Protein AF-A0A8H7DE14-F1 (afdb_monomer_lite)

Structure (mmCIF, N/CA/C/O backbone):
data_AF-A0A8H7DE14-F1
#
_entry.id   AF-A0A8H7DE14-F1
#
loop_
_atom_site.group_PDB
_atom_site.id
_atom_site.type_symbol
_atom_site.label_atom_id
_atom_site.label_alt_id
_atom_site.label_comp_id
_atom_site.label_asym_id
_atom_site.label_entity_id
_atom_site.label_seq_id
_atom_site.pdbx_PDB_ins_code
_atom_site.Cartn_x
_atom_site.Cartn_y
_atom_site.Cartn_z
_atom_site.occupancy
_atom_site.B_iso_or_equiv
_atom_site.auth_seq_id
_atom_site.auth_comp_id
_atom_site.auth_asym_id
_atom_site.auth_atom_id
_atom_site.pdbx_PDB_model_num
ATOM 1 N N . MET A 1 1 ? 39.888 12.618 -30.425 1.00 43.62 1 MET A N 1
ATOM 2 C CA . MET A 1 1 ? 39.564 13.340 -29.175 1.00 43.62 1 MET A CA 1
ATOM 3 C C . MET A 1 1 ? 38.084 13.713 -29.050 1.00 43.62 1 MET A C 1
ATOM 5 O O . MET A 1 1 ? 37.493 13.317 -28.066 1.00 43.62 1 MET A O 1
ATOM 9 N N . CYS A 1 2 ? 37.437 14.360 -30.033 1.00 46.69 2 CYS A N 1
ATOM 10 C CA . CYS A 1 2 ? 36.009 14.747 -29.937 1.00 46.69 2 CYS A CA 1
ATOM 11 C C . CYS A 1 2 ? 35.008 13.557 -29.870 1.00 46.69 2 CYS A C 1
ATOM 13 O O . CYS A 1 2 ? 33.929 13.672 -29.298 1.00 46.69 2 CYS A O 1
ATOM 15 N N . TRP A 1 3 ? 35.385 12.380 -30.391 1.00 43.88 3 TRP A N 1
ATOM 16 C CA . TRP A 1 3 ? 34.535 11.177 -30.401 1.00 43.88 3 TRP A CA 1
ATOM 17 C C . TRP A 1 3 ? 34.459 10.449 -29.044 1.00 43.88 3 TRP A C 1
ATOM 19 O O . TRP A 1 3 ? 33.409 9.926 -28.676 1.00 43.88 3 TRP A O 1
ATOM 29 N N . GLU A 1 4 ? 35.542 10.454 -28.260 1.00 45.94 4 GLU A N 1
ATOM 30 C CA . GLU A 1 4 ? 35.569 9.836 -26.924 1.00 45.94 4 GLU A CA 1
ATOM 31 C C . GLU A 1 4 ? 34.836 10.689 -25.890 1.00 45.94 4 GLU A C 1
ATOM 33 O O . GLU A 1 4 ? 34.112 10.142 -25.063 1.00 45.94 4 GLU A O 1
ATOM 38 N N . THR A 1 5 ? 34.936 12.021 -25.983 1.00 53.78 5 THR A N 1
ATOM 39 C CA . THR A 1 5 ? 34.197 12.944 -25.108 1.00 53.78 5 THR A CA 1
ATOM 40 C C . THR A 1 5 ? 32.687 12.837 -25.327 1.00 53.78 5 THR A C 1
ATOM 42 O O . THR A 1 5 ? 31.931 12.821 -24.359 1.00 53.78 5 THR A O 1
ATOM 45 N N . GLY A 1 6 ? 32.245 12.681 -26.582 1.00 52.69 6 GLY A N 1
ATOM 46 C CA . GLY A 1 6 ? 30.841 12.420 -26.910 1.00 52.69 6 GLY A CA 1
ATOM 47 C C . GLY A 1 6 ? 30.358 11.075 -26.363 1.00 52.69 6 GLY A C 1
ATOM 48 O O . GLY A 1 6 ? 29.324 11.012 -25.707 1.00 52.69 6 GLY A O 1
ATOM 49 N N . ARG A 1 7 ? 31.130 9.998 -26.548 1.00 54.19 7 ARG A N 1
ATOM 50 C CA . ARG A 1 7 ? 30.779 8.661 -26.036 1.00 54.19 7 ARG A CA 1
ATOM 51 C C . ARG A 1 7 ? 30.711 8.615 -24.500 1.00 54.19 7 ARG A C 1
ATOM 53 O O . ARG A 1 7 ? 29.810 7.982 -23.957 1.00 54.19 7 ARG A O 1
ATOM 60 N N . LEU A 1 8 ? 31.616 9.308 -23.807 1.00 56.41 8 LEU A N 1
ATOM 61 C CA . LEU A 1 8 ? 31.579 9.477 -22.348 1.00 56.41 8 LEU A CA 1
ATOM 62 C C . LEU A 1 8 ? 30.354 10.276 -21.891 1.00 56.41 8 LEU A C 1
ATOM 64 O O . LEU A 1 8 ? 29.709 9.886 -20.922 1.00 56.41 8 LEU A O 1
ATOM 68 N N . PHE A 1 9 ? 29.999 11.346 -22.603 1.00 55.72 9 PHE A N 1
ATOM 69 C CA . PHE A 1 9 ? 28.802 12.136 -22.318 1.00 55.72 9 PHE A CA 1
ATOM 70 C C . PHE A 1 9 ? 27.513 11.313 -22.481 1.00 55.72 9 PHE A C 1
ATOM 72 O O . PHE A 1 9 ? 26.677 11.313 -21.581 1.00 55.72 9 PHE A O 1
ATOM 79 N N . TYR A 1 10 ? 27.386 10.537 -23.563 1.00 57.19 10 TYR A N 1
ATOM 80 C CA . TYR A 1 10 ? 26.241 9.643 -23.784 1.00 57.19 10 TYR A CA 1
ATOM 81 C C . TYR A 1 10 ? 26.144 8.532 -22.728 1.00 57.19 10 TYR A C 1
ATOM 83 O O . TYR A 1 10 ? 25.067 8.300 -22.187 1.00 57.19 10 TYR A O 1
ATOM 91 N N . LEU A 1 11 ? 27.265 7.902 -22.357 1.00 57.22 11 LEU A N 1
ATOM 92 C CA . LEU A 1 11 ? 27.288 6.889 -21.294 1.00 57.22 11 LEU A CA 1
ATOM 93 C C . LEU A 1 11 ? 26.908 7.468 -19.924 1.00 57.22 11 LEU A C 1
ATOM 95 O O . LEU A 1 11 ? 26.191 6.823 -19.162 1.00 57.22 11 LEU A O 1
ATOM 99 N N . LEU A 1 12 ? 27.363 8.683 -19.599 1.00 56.38 12 LEU A N 1
ATOM 100 C CA . LEU A 1 12 ? 26.983 9.374 -18.362 1.00 56.38 12 LEU A CA 1
ATOM 101 C C . LEU A 1 12 ? 25.493 9.740 -18.350 1.00 56.38 12 LEU A C 1
ATOM 103 O O . LEU A 1 12 ? 24.844 9.632 -17.306 1.00 56.38 12 LEU A O 1
ATOM 107 N N . LEU A 1 13 ? 24.945 10.125 -19.503 1.00 59.59 13 LEU A N 1
ATOM 108 C CA . LEU A 1 13 ? 23.531 10.444 -19.674 1.00 59.59 13 LEU A CA 1
ATOM 109 C C . LEU A 1 13 ? 22.648 9.195 -19.493 1.00 59.59 13 LEU A C 1
ATOM 111 O O . LEU A 1 13 ? 21.726 9.218 -18.679 1.00 59.59 13 LEU A O 1
ATOM 115 N N . GLU A 1 14 ? 22.982 8.076 -20.143 1.00 60.22 14 GLU A N 1
ATOM 116 C CA . GLU A 1 14 ? 22.278 6.789 -19.993 1.00 60.22 14 GLU A CA 1
ATOM 117 C C . GLU A 1 14 ? 22.312 6.268 -18.551 1.00 60.22 14 GLU A C 1
ATOM 119 O O . GLU A 1 14 ? 21.293 5.835 -18.002 1.00 60.22 14 GLU A O 1
ATOM 124 N N . LEU A 1 15 ? 23.472 6.370 -17.893 1.00 60.09 15 LEU A N 1
ATOM 125 C CA . LEU A 1 15 ? 23.627 5.961 -16.498 1.00 60.09 15 LEU A CA 1
ATOM 126 C C . LEU A 1 15 ? 22.780 6.828 -15.553 1.00 60.09 15 LEU A C 1
ATOM 128 O O . LEU A 1 15 ? 22.315 6.348 -14.518 1.00 60.09 15 LEU A O 1
ATOM 132 N N . THR A 1 16 ? 22.584 8.101 -15.894 1.00 62.62 16 THR A N 1
ATOM 133 C CA . THR A 1 16 ? 21.771 9.040 -15.113 1.00 62.62 16 THR A CA 1
ATOM 134 C C . THR A 1 16 ? 20.283 8.741 -15.281 1.00 62.62 16 THR A C 1
ATOM 136 O O . THR A 1 16 ? 19.576 8.661 -14.277 1.00 62.62 16 THR A O 1
ATOM 139 N N . ILE A 1 17 ? 19.819 8.458 -16.502 1.00 64.44 17 ILE A N 1
ATOM 140 C CA . ILE A 1 17 ? 18.424 8.072 -16.782 1.00 64.44 17 ILE A CA 1
ATOM 141 C C . ILE A 1 17 ? 18.051 6.790 -16.028 1.00 64.44 17 ILE A C 1
ATOM 143 O O . ILE A 1 17 ? 17.035 6.756 -15.332 1.00 64.44 17 ILE A O 1
ATOM 147 N N . GLY A 1 18 ? 18.901 5.758 -16.087 1.00 65.88 18 GLY A N 1
ATOM 148 C CA . GLY A 1 18 ? 18.659 4.495 -15.382 1.00 65.88 18 GLY A CA 1
ATOM 149 C C . GLY A 1 18 ? 18.582 4.663 -13.859 1.00 65.88 18 GLY A C 1
ATOM 150 O O . GLY A 1 18 ? 17.668 4.140 -13.220 1.00 65.88 18 GLY A O 1
ATOM 151 N N . LYS A 1 19 ? 19.494 5.448 -13.267 1.00 69.44 19 LYS A N 1
ATOM 152 C CA . LYS A 1 19 ? 19.479 5.757 -11.823 1.00 69.44 19 LYS A CA 1
ATOM 153 C C . LYS A 1 19 ? 18.220 6.509 -11.411 1.00 69.44 19 LYS A C 1
ATOM 155 O O . LYS A 1 19 ? 17.612 6.180 -10.394 1.00 69.44 19 LYS A O 1
ATOM 160 N N . CYS A 1 20 ? 17.823 7.499 -12.197 1.00 69.44 20 CYS A N 1
ATOM 161 C CA . CYS A 1 20 ? 16.669 8.315 -11.874 1.00 69.44 20 CYS A CA 1
ATOM 162 C C . CYS A 1 20 ? 15.347 7.550 -12.078 1.00 69.44 20 CYS A C 1
ATOM 164 O O . CYS A 1 20 ? 14.442 7.679 -11.258 1.00 69.44 20 CYS A O 1
ATOM 166 N N . GLY A 1 21 ? 15.259 6.663 -13.078 1.00 71.75 21 GLY A N 1
ATOM 167 C CA . GLY A 1 21 ? 14.129 5.741 -13.243 1.00 71.75 21 GLY A CA 1
ATOM 168 C C . GLY A 1 21 ? 13.992 4.743 -12.085 1.00 71.75 21 GLY A C 1
ATOM 169 O O . GLY A 1 21 ? 12.884 4.504 -11.596 1.00 71.75 21 GLY A O 1
ATOM 170 N N . LEU A 1 22 ? 15.110 4.207 -11.579 1.00 76.56 22 LEU A N 1
ATOM 171 C CA . LEU A 1 22 ? 15.120 3.363 -10.376 1.00 76.56 22 LEU A CA 1
ATOM 172 C C . LEU A 1 22 ? 14.693 4.144 -9.126 1.00 76.56 22 LEU A C 1
ATOM 174 O O . LEU A 1 22 ? 13.905 3.633 -8.331 1.00 76.56 22 LEU A O 1
ATOM 178 N N . LEU A 1 23 ? 15.160 5.386 -8.970 1.00 78.56 23 LEU A N 1
ATOM 179 C CA . LEU A 1 23 ? 14.777 6.253 -7.854 1.00 78.56 23 LEU A CA 1
ATOM 180 C C . LEU A 1 23 ? 13.283 6.599 -7.892 1.00 78.56 23 LEU A C 1
ATOM 182 O O . LEU A 1 23 ? 12.592 6.436 -6.887 1.00 78.56 23 LEU A O 1
ATOM 186 N N . ALA A 1 24 ? 12.760 7.001 -9.051 1.00 75.62 24 ALA A N 1
ATOM 187 C CA . ALA A 1 24 ? 11.336 7.267 -9.239 1.00 75.62 24 ALA A CA 1
ATOM 188 C C . ALA A 1 24 ? 10.488 6.018 -8.943 1.00 75.62 24 ALA A C 1
ATOM 190 O O . ALA A 1 24 ? 9.475 6.098 -8.247 1.00 75.62 24 ALA A O 1
ATOM 191 N N . THR A 1 25 ? 10.944 4.842 -9.389 1.00 78.81 25 THR A N 1
ATOM 192 C CA . THR A 1 25 ? 10.298 3.553 -9.093 1.00 78.81 25 THR A CA 1
ATOM 193 C C . THR A 1 25 ? 10.291 3.251 -7.597 1.00 78.81 25 THR A C 1
ATOM 195 O O . THR A 1 25 ? 9.274 2.794 -7.072 1.00 78.81 25 THR A O 1
ATOM 198 N N . ALA A 1 26 ? 11.395 3.522 -6.898 1.00 81.88 26 ALA A N 1
ATOM 199 C CA . ALA A 1 26 ? 11.484 3.332 -5.457 1.00 81.88 26 ALA A CA 1
ATOM 200 C C . ALA A 1 26 ? 10.525 4.271 -4.711 1.00 81.88 26 ALA A C 1
ATOM 202 O O . ALA A 1 26 ? 9.754 3.824 -3.865 1.00 81.88 26 ALA A O 1
ATOM 203 N N . ILE A 1 27 ? 10.498 5.557 -5.060 1.00 80.19 27 ILE A N 1
ATOM 204 C CA . ILE A 1 27 ? 9.616 6.532 -4.404 1.00 80.19 27 ILE A CA 1
ATOM 205 C C . ILE A 1 27 ? 8.139 6.209 -4.671 1.00 80.19 27 ILE A C 1
ATOM 207 O O . ILE A 1 27 ? 7.314 6.234 -3.752 1.00 80.19 27 ILE A O 1
ATOM 211 N N . HIS A 1 28 ? 7.803 5.817 -5.901 1.00 80.75 28 HIS A N 1
ATOM 212 C CA . HIS A 1 28 ? 6.470 5.322 -6.232 1.00 80.75 28 HIS A CA 1
ATOM 213 C C . HIS A 1 28 ? 6.121 4.055 -5.437 1.00 80.75 28 HIS A C 1
ATOM 215 O O . HIS A 1 28 ? 5.019 3.944 -4.906 1.00 80.75 28 HIS A O 1
ATOM 221 N N . GLY A 1 29 ? 7.045 3.099 -5.311 1.00 82.12 29 GLY A N 1
ATOM 222 C CA . GLY A 1 29 ? 6.848 1.881 -4.521 1.00 82.12 29 GLY A CA 1
ATOM 223 C C . GLY A 1 29 ? 6.579 2.172 -3.043 1.00 82.12 29 GLY A C 1
ATOM 224 O O . GLY A 1 29 ? 5.625 1.630 -2.487 1.00 82.12 29 GLY A O 1
ATOM 225 N N . ILE A 1 30 ? 7.362 3.074 -2.442 1.00 86.56 30 ILE A N 1
ATOM 226 C CA . ILE A 1 30 ? 7.227 3.490 -1.036 1.00 86.56 30 ILE A CA 1
ATOM 227 C C . ILE A 1 30 ? 5.862 4.128 -0.762 1.00 86.56 30 ILE A C 1
ATOM 229 O O . ILE A 1 30 ? 5.314 3.926 0.313 1.00 86.56 30 ILE A O 1
ATOM 233 N N . THR A 1 31 ? 5.304 4.881 -1.711 1.00 81.56 31 THR A N 1
ATOM 234 C CA . THR A 1 31 ? 4.072 5.666 -1.505 1.00 81.56 31 THR A CA 1
ATOM 235 C C . THR A 1 31 ? 2.798 4.943 -1.950 1.00 81.56 31 THR A C 1
ATOM 237 O O . THR A 1 31 ? 1.748 5.064 -1.312 1.00 81.56 31 THR A O 1
ATOM 240 N N . SER A 1 32 ? 2.866 4.153 -3.022 1.00 82.06 32 SER A N 1
ATOM 241 C CA . SER A 1 32 ? 1.696 3.488 -3.612 1.00 82.06 32 SER A CA 1
ATOM 242 C C . SER A 1 32 ? 1.180 2.321 -2.772 1.00 82.06 32 SER A C 1
ATOM 244 O O . SER A 1 32 ? -0.023 2.239 -2.516 1.00 82.06 32 SER A O 1
ATOM 246 N N . ILE A 1 33 ? 2.061 1.421 -2.314 1.00 87.38 33 ILE A N 1
ATOM 247 C CA . ILE A 1 33 ? 1.612 0.209 -1.621 1.00 87.38 33 ILE A CA 1
ATOM 248 C C . ILE A 1 33 ? 0.988 0.498 -0.249 1.00 87.38 33 ILE A C 1
ATOM 250 O O . ILE A 1 33 ? -0.056 -0.097 0.034 1.00 87.38 33 ILE A O 1
ATOM 254 N N . PRO A 1 34 ? 1.497 1.442 0.577 1.00 84.25 34 PRO A N 1
ATOM 255 C CA . PRO A 1 34 ? 0.831 1.774 1.829 1.00 84.25 34 PRO A CA 1
ATOM 256 C C . PRO A 1 34 ? -0.530 2.407 1.574 1.00 84.25 34 PRO A C 1
ATOM 258 O O . PRO A 1 34 ? -1.462 2.173 2.332 1.00 84.25 34 PRO A O 1
ATOM 261 N N . THR A 1 35 ? -0.683 3.139 0.470 1.00 78.25 35 THR A N 1
ATOM 262 C CA . THR A 1 35 ? -1.972 3.729 0.117 1.00 78.25 35 THR A CA 1
ATOM 263 C C . THR A 1 35 ? -3.042 2.678 -0.127 1.00 78.25 35 THR A C 1
ATOM 265 O O . THR A 1 35 ? -4.137 2.776 0.419 1.00 78.25 35 THR A O 1
ATOM 268 N N . ILE A 1 36 ? -2.716 1.624 -0.869 1.00 82.62 36 ILE A N 1
ATOM 269 C CA . ILE A 1 36 ? -3.651 0.520 -1.121 1.00 82.62 36 ILE A CA 1
ATOM 270 C C . ILE A 1 36 ? -3.932 -0.255 0.177 1.00 82.62 36 ILE A C 1
ATOM 272 O O . ILE A 1 36 ? -5.081 -0.576 0.497 1.00 82.62 36 ILE A O 1
ATOM 276 N N . TYR A 1 37 ? -2.878 -0.536 0.944 1.00 86.44 37 TYR A N 1
ATOM 277 C CA . TYR A 1 37 ? -2.958 -1.356 2.147 1.00 86.44 37 TYR A CA 1
ATOM 278 C C . TYR A 1 37 ? -3.716 -0.658 3.291 1.00 86.44 37 TYR A C 1
ATOM 280 O O . TYR A 1 37 ? -4.707 -1.188 3.797 1.00 86.44 37 TYR A O 1
ATOM 288 N N . TYR A 1 38 ? -3.312 0.556 3.678 1.00 85.69 38 TYR A N 1
ATOM 289 C CA . TYR A 1 38 ? -3.890 1.269 4.823 1.00 85.69 38 TYR A CA 1
ATOM 290 C C . TYR A 1 38 ? -5.256 1.892 4.533 1.00 85.69 38 TYR A C 1
ATOM 292 O O . TYR A 1 38 ? -6.019 2.118 5.472 1.00 85.69 38 TYR A O 1
ATOM 300 N N . LEU A 1 39 ? -5.623 2.096 3.264 1.00 84.56 39 LEU A N 1
ATOM 301 C CA . LEU A 1 39 ? -7.004 2.430 2.904 1.00 84.56 39 LEU A CA 1
ATOM 302 C C . LEU A 1 39 ? -7.959 1.274 3.233 1.00 84.56 39 LEU A C 1
ATOM 304 O O . LEU A 1 39 ? -9.030 1.497 3.797 1.00 84.56 39 LEU A O 1
ATOM 308 N N . SER A 1 40 ? -7.547 0.035 2.959 1.00 84.88 40 SER A N 1
ATOM 309 C CA . SER A 1 40 ? -8.333 -1.153 3.315 1.00 84.88 40 SER A CA 1
ATOM 310 C C . SER A 1 40 ? -8.442 -1.307 4.838 1.00 84.88 40 SER A C 1
ATOM 312 O O . SER A 1 40 ? -9.517 -1.590 5.363 1.00 84.88 40 SER A O 1
ATOM 314 N N . VAL A 1 41 ? -7.351 -1.039 5.568 1.00 85.06 41 VAL A N 1
ATOM 315 C CA . VAL A 1 41 ? -7.344 -1.016 7.044 1.00 85.06 41 VAL A CA 1
ATOM 316 C C . VAL A 1 41 ? -8.291 0.055 7.593 1.00 85.06 41 VAL A C 1
ATOM 318 O O . VAL A 1 41 ? -9.052 -0.213 8.524 1.00 85.06 41 VAL A O 1
ATOM 321 N N . PHE A 1 42 ? -8.289 1.252 7.003 1.00 84.19 42 PHE A N 1
ATOM 322 C CA . PHE A 1 42 ? -9.213 2.325 7.367 1.00 84.19 42 PHE A CA 1
ATOM 323 C C . PHE A 1 42 ? -10.664 1.867 7.217 1.00 84.19 42 PHE A C 1
ATOM 325 O O . PHE A 1 42 ? -11.433 1.927 8.173 1.00 84.19 42 PHE A O 1
ATOM 332 N N . GLN A 1 43 ? -11.026 1.343 6.047 1.00 84.00 43 GLN A N 1
ATOM 333 C CA . GLN A 1 43 ? -12.376 0.850 5.769 1.00 84.00 43 GLN A CA 1
ATOM 334 C C . GLN A 1 43 ? -12.788 -0.277 6.736 1.00 84.00 43 GLN A C 1
ATOM 336 O O . GLN A 1 43 ? -13.927 -0.292 7.214 1.00 84.00 43 GLN A O 1
ATOM 341 N N . ALA A 1 44 ? -11.861 -1.165 7.108 1.00 85.38 44 ALA A N 1
ATOM 342 C CA . ALA A 1 44 ? -12.108 -2.223 8.088 1.00 85.38 44 ALA A CA 1
ATOM 343 C C . ALA A 1 44 ? -12.456 -1.677 9.489 1.00 85.38 44 ALA A C 1
ATOM 345 O O . ALA A 1 44 ? -13.345 -2.216 10.155 1.00 85.38 44 ALA A O 1
ATOM 346 N N . CYS A 1 45 ? -11.856 -0.557 9.916 1.00 83.62 45 CYS A N 1
ATOM 347 C CA . CYS A 1 45 ? -12.185 0.104 11.193 1.00 83.62 45 CYS A CA 1
ATOM 348 C C . CYS A 1 45 ? -13.639 0.619 11.244 1.00 83.62 45 CYS A C 1
ATOM 350 O O . CYS A 1 45 ? -14.244 0.720 12.318 1.00 83.62 45 CYS A O 1
ATOM 352 N N . PHE A 1 46 ? -14.226 0.907 10.079 1.00 84.31 46 PHE A N 1
ATOM 353 C CA . PHE A 1 46 ? -15.637 1.285 9.927 1.00 84.31 46 PHE A CA 1
ATOM 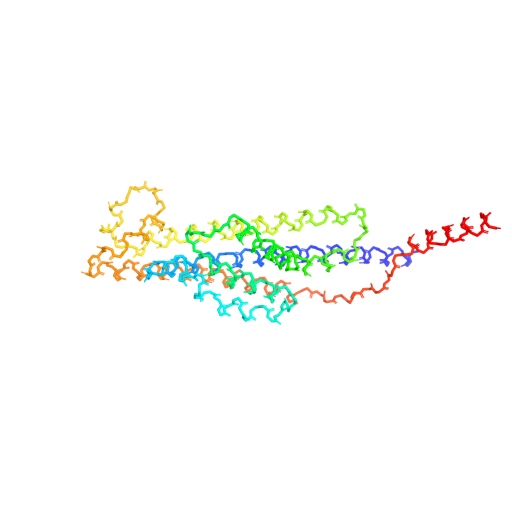354 C C . PHE A 1 46 ? -16.546 0.104 9.582 1.00 84.31 46 PHE A C 1
ATOM 356 O O . PHE A 1 46 ? -17.756 0.275 9.446 1.00 84.31 46 PHE A O 1
ATOM 363 N N . GLY A 1 47 ? -15.988 -1.101 9.502 1.00 82.44 47 GLY A N 1
ATOM 364 C CA . GLY A 1 47 ? -16.741 -2.324 9.286 1.00 82.44 47 GLY A CA 1
ATOM 365 C C . GLY A 1 47 ? -17.007 -2.703 7.849 1.00 82.44 47 GLY A C 1
ATOM 366 O O . GLY A 1 47 ? -17.908 -3.500 7.590 1.00 82.44 47 GLY A O 1
ATOM 367 N N . ALA A 1 48 ? -16.212 -2.192 6.916 1.00 82.81 48 ALA A N 1
ATOM 368 C CA . ALA A 1 48 ? -16.131 -2.823 5.614 1.00 82.81 48 ALA A CA 1
ATOM 369 C C . ALA A 1 48 ? -15.528 -4.230 5.756 1.00 82.81 48 ALA A C 1
ATOM 371 O O . ALA A 1 48 ? -14.493 -4.422 6.395 1.00 82.81 48 ALA A O 1
ATOM 372 N N . SER A 1 49 ? -16.185 -5.220 5.153 1.00 84.56 49 SER A N 1
ATOM 373 C CA . SER A 1 49 ? -15.572 -6.525 4.918 1.00 84.56 49 SER A CA 1
ATOM 374 C C . SER A 1 49 ? -14.472 -6.399 3.854 1.00 84.56 49 SER A C 1
ATOM 376 O O . SER A 1 49 ? -14.508 -5.454 3.062 1.00 84.56 49 SER A O 1
ATOM 378 N N . PRO A 1 50 ? -13.542 -7.367 3.744 1.00 78.12 50 PRO A N 1
ATOM 379 C CA . PRO A 1 50 ? -12.531 -7.358 2.683 1.00 78.12 50 PRO A CA 1
ATOM 380 C C . PRO A 1 50 ? -13.129 -7.232 1.271 1.00 78.12 50 PRO A C 1
ATOM 382 O O . PRO A 1 50 ? -12.588 -6.527 0.423 1.00 78.12 50 PRO A O 1
ATOM 385 N N . ILE A 1 51 ? -14.289 -7.859 1.035 1.00 80.62 51 ILE A N 1
ATOM 386 C CA . ILE A 1 51 ? -15.015 -7.784 -0.242 1.00 80.62 51 ILE A CA 1
ATOM 387 C C . ILE A 1 51 ? -15.545 -6.367 -0.474 1.00 80.62 51 ILE A C 1
ATOM 389 O O . ILE A 1 51 ? -15.376 -5.817 -1.560 1.00 80.62 51 ILE A O 1
ATOM 393 N N . ARG A 1 52 ? -16.151 -5.748 0.546 1.00 73.62 52 ARG A N 1
ATOM 394 C CA . ARG A 1 52 ? -16.660 -4.378 0.440 1.00 73.62 52 ARG A CA 1
ATOM 395 C C . ARG A 1 52 ? -15.529 -3.374 0.223 1.00 73.62 52 ARG A C 1
ATOM 397 O O . ARG A 1 52 ? -15.639 -2.546 -0.668 1.00 73.62 52 ARG A O 1
ATOM 404 N N . SER A 1 53 ? -14.418 -3.513 0.941 1.00 79.81 53 SER A N 1
ATOM 405 C CA . SER A 1 53 ? -13.212 -2.703 0.732 1.00 79.81 53 SER A CA 1
ATOM 406 C C . SER A 1 53 ? -12.660 -2.809 -0.692 1.00 79.81 53 SER A C 1
ATOM 408 O O . SER A 1 53 ? -12.249 -1.809 -1.288 1.00 79.81 53 SER A O 1
ATOM 410 N N . ALA A 1 54 ? -12.689 -4.011 -1.275 1.00 74.06 54 ALA A N 1
ATOM 411 C CA . ALA A 1 54 ? -12.291 -4.214 -2.663 1.00 74.06 54 ALA A CA 1
ATOM 412 C C . ALA A 1 54 ? -13.229 -3.491 -3.646 1.00 74.06 54 ALA A C 1
ATOM 414 O O . ALA A 1 54 ? -12.743 -2.865 -4.590 1.00 74.06 54 ALA A O 1
ATOM 415 N N . VAL A 1 55 ? -14.546 -3.538 -3.407 1.00 75.56 55 VAL A N 1
ATOM 416 C CA . VAL A 1 55 ? -15.558 -2.819 -4.205 1.00 75.56 55 VAL A CA 1
ATOM 417 C C . VAL A 1 55 ? -15.393 -1.304 -4.066 1.00 75.56 55 VAL A C 1
ATOM 419 O O . VAL A 1 55 ? -15.345 -0.601 -5.073 1.00 75.56 55 VAL A O 1
ATOM 422 N N . ASP A 1 56 ? -15.201 -0.804 -2.847 1.00 72.81 56 ASP A N 1
ATOM 423 C CA . ASP A 1 56 ? -15.002 0.622 -2.558 1.00 72.81 56 ASP A CA 1
ATOM 424 C C . ASP A 1 56 ? -13.704 1.170 -3.189 1.00 72.81 56 ASP A C 1
ATOM 426 O O . ASP A 1 56 ? -13.575 2.368 -3.435 1.00 72.81 56 ASP A O 1
ATOM 430 N N . SER A 1 57 ? -12.746 0.292 -3.507 1.00 75.12 57 SER A N 1
ATOM 431 C CA . SER A 1 57 ? -11.491 0.631 -4.196 1.00 75.12 57 SER A CA 1
ATOM 432 C C . SER A 1 57 ? -11.595 0.594 -5.732 1.00 75.12 57 SER A C 1
ATOM 434 O O . SER A 1 57 ? -10.639 0.960 -6.433 1.00 75.12 57 SER A O 1
ATOM 436 N N . LEU A 1 58 ? -12.730 0.150 -6.292 1.00 69.88 58 LEU A N 1
ATOM 437 C CA . LEU A 1 58 ? -12.943 0.084 -7.743 1.00 69.88 58 LEU A CA 1
ATOM 438 C C . LEU A 1 58 ? -12.871 1.449 -8.431 1.00 69.88 58 LEU A C 1
ATOM 440 O O . LEU A 1 58 ? -12.188 1.513 -9.450 1.00 69.88 58 LEU A O 1
ATOM 444 N N . PRO A 1 59 ? -13.469 2.542 -7.917 1.00 70.19 59 PRO A N 1
ATOM 445 C CA . PRO A 1 59 ? -13.401 3.843 -8.581 1.00 70.19 59 PRO A CA 1
ATOM 446 C C . PRO A 1 59 ? -11.959 4.311 -8.811 1.00 70.19 59 PRO A C 1
ATOM 448 O O . PRO A 1 59 ? -11.613 4.735 -9.909 1.00 70.19 59 PRO A O 1
ATOM 451 N N . GLY A 1 60 ? -11.078 4.138 -7.818 1.00 63.53 60 GLY A N 1
ATOM 452 C CA . GLY A 1 60 ? -9.656 4.468 -7.959 1.00 63.53 60 GLY A CA 1
ATOM 453 C C . GLY A 1 60 ? -8.946 3.606 -9.008 1.00 63.53 60 GLY A C 1
ATOM 454 O O . GLY A 1 60 ? -8.147 4.114 -9.796 1.00 63.53 60 GLY A O 1
ATOM 455 N N . SER A 1 61 ? -9.287 2.313 -9.075 1.00 67.81 61 SER A N 1
ATOM 456 C CA . SER A 1 61 ? -8.774 1.403 -10.112 1.00 67.81 61 SER A CA 1
ATOM 457 C C . SER A 1 61 ? -9.282 1.784 -11.508 1.00 67.81 61 SER A C 1
ATOM 459 O O . SER A 1 61 ? -8.523 1.746 -12.473 1.00 67.81 61 SER A O 1
ATOM 461 N N . LEU A 1 62 ? -10.555 2.166 -11.624 1.00 62.75 62 LEU A N 1
ATOM 462 C CA . LEU A 1 62 ? -11.202 2.551 -12.878 1.00 62.75 62 LEU A CA 1
ATOM 463 C C . LEU A 1 62 ? -10.708 3.899 -13.401 1.00 62.75 62 LEU A C 1
ATOM 465 O O . LEU A 1 62 ? -10.710 4.087 -14.607 1.00 62.75 62 LEU A O 1
ATOM 469 N N . ILE A 1 63 ? -10.265 4.808 -12.528 1.00 65.44 63 ILE A N 1
ATOM 470 C CA . ILE A 1 63 ? -9.658 6.086 -12.929 1.00 65.44 63 ILE A CA 1
ATOM 471 C C . ILE A 1 63 ? -8.201 5.897 -13.352 1.00 65.44 63 ILE A C 1
ATOM 473 O O . ILE A 1 63 ? -7.772 6.528 -14.305 1.00 65.44 63 ILE A O 1
ATOM 477 N N . THR A 1 64 ? -7.438 5.016 -12.700 1.00 59.81 64 THR A N 1
ATOM 478 C CA . THR A 1 64 ? -6.037 4.736 -13.081 1.00 59.81 64 THR A CA 1
ATOM 479 C C . THR A 1 64 ? -5.919 3.871 -14.343 1.00 59.81 64 THR A C 1
ATOM 481 O O . THR A 1 64 ? -5.002 4.056 -15.139 1.00 59.81 64 THR A O 1
ATOM 484 N N . THR A 1 65 ? -6.876 2.970 -14.570 1.00 59.41 65 THR A N 1
ATOM 485 C CA . THR A 1 65 ? -6.977 2.082 -15.745 1.00 59.41 65 THR A CA 1
ATOM 486 C C . THR A 1 65 ? -6.907 2.789 -17.109 1.00 59.41 65 THR A C 1
ATOM 488 O O . THR A 1 65 ? -6.123 2.341 -17.946 1.00 59.41 65 THR A O 1
ATOM 491 N N . PRO A 1 66 ? -7.644 3.883 -17.380 1.00 52.91 66 PRO A N 1
ATOM 492 C CA . PRO A 1 66 ? -7.581 4.597 -18.649 1.00 52.91 66 PRO A CA 1
ATOM 493 C C . PRO A 1 66 ? -6.296 5.405 -18.853 1.00 52.91 66 PRO A C 1
ATOM 495 O O . PRO A 1 66 ? -6.097 5.950 -19.931 1.00 52.91 66 PRO A O 1
ATOM 498 N N . PHE A 1 67 ? -5.399 5.467 -17.868 1.00 58.72 67 PHE A N 1
ATOM 499 C CA . PHE A 1 67 ? -4.032 5.951 -18.084 1.00 58.72 67 PHE A CA 1
ATOM 500 C C . PHE A 1 67 ? -3.070 4.809 -18.459 1.00 58.72 67 PHE A C 1
ATOM 502 O O . PHE A 1 67 ? -1.962 5.070 -18.916 1.00 58.72 67 PHE A O 1
ATOM 509 N N . VAL A 1 68 ? -3.499 3.544 -18.331 1.00 60.16 68 VAL A N 1
ATOM 510 C CA . VAL A 1 68 ? -2.734 2.333 -18.690 1.00 60.16 68 VAL A CA 1
ATOM 511 C C . VAL A 1 68 ? -3.579 1.399 -19.578 1.00 60.16 68 VAL A C 1
ATOM 513 O O . VAL A 1 68 ? -3.760 0.206 -19.311 1.00 60.16 68 VAL A O 1
ATOM 516 N N . LEU A 1 69 ? -4.150 2.000 -20.629 1.00 60.09 69 LEU A N 1
ATOM 517 C CA . LEU A 1 69 ? -5.369 1.585 -21.343 1.00 60.09 69 LEU A CA 1
ATOM 518 C C . LEU A 1 69 ? -5.507 0.095 -21.713 1.00 60.09 69 LEU A C 1
ATOM 520 O O . LEU A 1 69 ? -6.571 -0.458 -21.444 1.00 60.09 69 LEU A O 1
ATOM 524 N N . PRO A 1 70 ? -4.510 -0.614 -22.273 1.00 62.38 70 PRO A N 1
ATOM 525 C CA . PRO A 1 70 ? -4.711 -2.017 -22.660 1.00 62.38 70 PRO A CA 1
ATOM 526 C C . PRO A 1 70 ? -4.734 -2.972 -21.456 1.00 62.38 70 PRO A C 1
ATOM 528 O O . PRO A 1 70 ? -5.498 -3.934 -21.417 1.00 62.38 70 PRO A O 1
ATOM 531 N N . ALA A 1 71 ? -3.908 -2.695 -20.446 1.00 57.72 71 ALA A N 1
ATOM 532 C CA . ALA A 1 71 ? -3.729 -3.550 -19.277 1.00 57.72 71 ALA A CA 1
ATOM 533 C C . ALA A 1 71 ? -4.882 -3.410 -18.276 1.00 57.72 71 ALA A C 1
ATOM 535 O O . ALA A 1 71 ? -5.356 -4.393 -17.700 1.00 57.72 71 ALA A O 1
ATOM 536 N N . GLY A 1 72 ? -5.355 -2.177 -18.080 1.00 57.31 72 GLY A N 1
ATOM 537 C CA . GLY A 1 72 ? -6.408 -1.895 -17.113 1.00 57.31 72 GLY A CA 1
ATOM 538 C C . GLY A 1 72 ? -7.781 -2.444 -17.529 1.00 57.31 72 GLY A C 1
ATOM 539 O O . GLY A 1 72 ? -8.552 -2.855 -16.661 1.00 57.31 72 GLY A O 1
ATOM 540 N N . VAL A 1 73 ? -8.069 -2.556 -18.835 1.00 66.12 73 VAL A N 1
ATOM 541 C CA . VAL A 1 73 ? -9.290 -3.226 -19.333 1.00 66.12 73 VAL A CA 1
ATOM 542 C C . VAL A 1 73 ? -9.289 -4.707 -18.942 1.00 66.12 73 VAL A C 1
ATOM 544 O O . VAL A 1 73 ? -10.276 -5.207 -18.405 1.00 66.12 73 VAL A O 1
ATOM 547 N N . ILE A 1 74 ? -8.157 -5.394 -19.115 1.00 65.12 74 ILE A N 1
ATOM 548 C CA . ILE A 1 74 ? -8.008 -6.820 -18.788 1.00 65.12 74 ILE A CA 1
ATOM 549 C C . ILE A 1 74 ? -8.115 -7.062 -17.273 1.00 65.12 74 ILE A C 1
ATOM 551 O O . ILE A 1 74 ? -8.770 -8.010 -16.838 1.00 65.12 74 ILE A O 1
ATOM 555 N N . ILE A 1 75 ? -7.542 -6.180 -16.447 1.00 63.75 75 ILE A N 1
ATOM 556 C CA . ILE A 1 75 ? -7.628 -6.288 -14.979 1.00 63.75 75 ILE A CA 1
ATOM 557 C C . ILE A 1 75 ? -9.042 -5.994 -14.477 1.00 63.75 75 ILE A C 1
ATOM 559 O O . ILE A 1 75 ? -9.523 -6.680 -13.577 1.00 63.75 75 ILE A O 1
ATOM 563 N N . THR A 1 76 ? -9.723 -5.002 -15.053 1.00 66.19 76 THR A N 1
ATOM 564 C CA . THR A 1 76 ? -11.121 -4.693 -14.717 1.00 66.19 76 THR A CA 1
ATOM 565 C C . THR A 1 76 ? -12.032 -5.878 -15.037 1.00 66.19 76 THR A C 1
ATOM 567 O O . THR A 1 76 ? -12.842 -6.271 -14.195 1.00 66.19 76 THR A O 1
ATOM 570 N N . LEU A 1 77 ? -11.841 -6.507 -16.201 1.00 67.88 77 LEU A N 1
ATOM 571 C CA . LEU A 1 77 ? -12.538 -7.738 -16.574 1.00 67.88 77 LEU A CA 1
ATOM 572 C C . LEU A 1 77 ? -12.234 -8.874 -15.592 1.00 67.88 77 LEU A C 1
ATOM 574 O O . LEU A 1 77 ? -13.161 -9.502 -15.090 1.00 67.88 77 LEU A O 1
ATOM 578 N N . MET A 1 78 ? -10.969 -9.100 -15.232 1.00 71.31 78 MET A N 1
ATOM 579 C CA . MET A 1 78 ? -10.613 -10.123 -14.244 1.00 71.31 78 MET A CA 1
ATOM 580 C C . MET A 1 78 ? -11.254 -9.868 -12.873 1.00 71.31 78 MET A C 1
ATOM 582 O O . MET A 1 78 ? -11.809 -10.795 -12.283 1.00 71.31 78 MET A O 1
ATOM 586 N N . LYS A 1 79 ? -11.223 -8.632 -12.363 1.00 63.56 79 LYS A N 1
ATOM 587 C CA . LYS A 1 79 ? -11.869 -8.279 -11.089 1.00 63.56 79 LYS A CA 1
ATOM 588 C C . LYS A 1 79 ? -13.373 -8.553 -11.130 1.00 63.56 79 LYS A C 1
ATOM 590 O O . LYS A 1 79 ? -13.917 -9.101 -10.172 1.00 63.56 79 LYS A O 1
ATOM 595 N N . HIS A 1 80 ? -14.028 -8.227 -12.244 1.00 71.44 80 HIS A N 1
ATOM 596 C CA . HIS A 1 80 ? -15.439 -8.537 -12.453 1.00 71.44 80 HIS A CA 1
ATOM 597 C C . HIS A 1 80 ? -15.689 -10.051 -12.477 1.00 71.44 80 HIS A C 1
ATOM 599 O O . HIS A 1 80 ? -16.557 -10.540 -11.758 1.00 71.44 80 HIS A O 1
ATOM 605 N N . LEU A 1 81 ? -14.877 -10.813 -13.212 1.00 65.94 81 LEU A N 1
ATOM 606 C CA . LEU A 1 81 ? -14.973 -12.271 -13.258 1.00 65.94 81 LEU A CA 1
ATOM 607 C C . LEU A 1 81 ? -14.788 -12.879 -11.859 1.00 65.94 81 LEU A C 1
ATOM 609 O O . LEU A 1 81 ? -15.637 -13.653 -11.422 1.00 65.94 81 LEU A O 1
ATOM 613 N N . VAL A 1 82 ? -13.770 -12.467 -11.098 1.00 68.81 82 VAL A N 1
ATOM 614 C CA . VAL A 1 82 ? -13.554 -12.956 -9.724 1.00 68.81 82 VAL A CA 1
ATOM 615 C C . VAL A 1 82 ? -14.703 -12.600 -8.783 1.00 68.81 82 VAL A C 1
ATOM 617 O O . VAL A 1 82 ? -15.050 -13.417 -7.936 1.00 68.81 82 VAL A O 1
ATOM 620 N N . SER A 1 83 ? -15.368 -11.457 -8.969 1.00 69.38 83 SER A N 1
ATOM 621 C CA . SER A 1 83 ? -16.556 -11.110 -8.174 1.00 69.38 83 SER A CA 1
ATOM 622 C C . SER A 1 83 ? -17.751 -12.056 -8.380 1.00 69.38 83 SER A C 1
ATOM 624 O O . SER A 1 83 ? -18.651 -12.088 -7.547 1.00 69.38 83 SER A O 1
ATOM 626 N N . THR A 1 84 ? -17.752 -12.859 -9.453 1.00 74.31 84 THR A N 1
ATOM 627 C CA . THR A 1 84 ? -18.789 -13.874 -9.719 1.00 74.31 84 THR A CA 1
ATOM 628 C C . THR A 1 84 ? -18.493 -15.247 -9.105 1.00 74.31 84 THR A C 1
ATOM 630 O O . THR A 1 84 ? -19.292 -16.171 -9.288 1.00 74.31 84 THR A O 1
ATOM 633 N N . LEU A 1 85 ? -17.365 -15.419 -8.399 1.00 63.06 85 LEU A N 1
ATOM 634 C CA . LEU A 1 85 ? -17.081 -16.672 -7.699 1.00 63.06 85 LEU A CA 1
ATOM 635 C C . LEU A 1 85 ? -18.022 -16.879 -6.516 1.00 63.06 85 LEU A C 1
ATOM 637 O O . LEU A 1 85 ? -18.251 -15.986 -5.705 1.00 63.06 85 LEU A O 1
ATOM 641 N N . ARG A 1 86 ? -18.518 -18.108 -6.415 1.00 66.06 86 ARG A N 1
ATOM 642 C CA . ARG A 1 86 ? -19.322 -18.612 -5.302 1.00 66.06 86 ARG A CA 1
ATOM 643 C C . ARG A 1 86 ? -18.666 -19.871 -4.741 1.00 66.06 86 ARG A C 1
ATOM 645 O O . ARG A 1 86 ? -17.751 -20.428 -5.340 1.00 66.06 86 ARG A O 1
ATOM 652 N N . GLU A 1 87 ? -19.138 -20.299 -3.584 1.00 56.47 87 GLU A N 1
ATOM 653 C CA . GLU A 1 87 ? -18.587 -21.389 -2.767 1.00 56.47 87 GLU A CA 1
ATOM 654 C C . GLU A 1 87 ? -18.589 -22.750 -3.496 1.00 56.47 87 GLU A C 1
ATOM 656 O O . GLU A 1 87 ? -17.777 -23.620 -3.202 1.00 56.47 87 GLU A O 1
ATOM 661 N N . ASP A 1 88 ? -19.457 -22.898 -4.502 1.00 68.69 88 ASP A N 1
ATOM 662 C CA . ASP A 1 88 ? -19.619 -24.062 -5.382 1.00 68.69 88 ASP A CA 1
ATOM 663 C C . ASP A 1 88 ? -18.789 -23.987 -6.682 1.00 68.69 88 ASP A C 1
ATOM 665 O O . ASP A 1 88 ? -18.906 -24.842 -7.564 1.00 68.69 88 ASP A O 1
ATOM 669 N N . SER A 1 89 ? -17.970 -22.945 -6.851 1.00 63.16 89 SER A N 1
ATOM 670 C CA . SER A 1 89 ? -17.279 -22.686 -8.114 1.00 63.16 89 SER A CA 1
ATOM 671 C C . SER A 1 89 ? -16.143 -23.678 -8.367 1.00 63.16 89 SER A C 1
ATOM 673 O O . SER A 1 89 ? -15.266 -23.895 -7.535 1.00 63.16 89 SER A O 1
ATOM 675 N N . SER A 1 90 ? -16.136 -24.255 -9.571 1.00 70.38 90 SER A N 1
ATOM 676 C CA . SER A 1 90 ? -15.171 -25.280 -9.968 1.00 70.38 90 SER A CA 1
ATOM 677 C C . SER A 1 90 ? -13.734 -24.754 -10.050 1.00 70.38 90 SER A C 1
ATOM 679 O O . SER A 1 90 ? -13.485 -23.579 -10.340 1.00 70.38 90 SER A O 1
ATOM 681 N N . ILE A 1 91 ? -12.768 -25.661 -9.862 1.00 65.94 91 ILE A N 1
ATOM 682 C CA . ILE A 1 91 ? -11.334 -25.339 -9.885 1.00 65.94 91 ILE A CA 1
ATOM 683 C C . ILE A 1 91 ? -10.917 -24.642 -11.195 1.00 65.94 91 ILE A C 1
ATOM 685 O O . ILE A 1 91 ? -10.164 -23.673 -11.183 1.00 65.94 91 ILE A O 1
ATOM 689 N N . GLY A 1 92 ? -11.474 -25.060 -12.335 1.00 61.09 92 GLY A N 1
ATOM 690 C CA . GLY A 1 92 ? -11.188 -24.428 -13.628 1.00 61.09 92 GLY A CA 1
ATOM 691 C C . GLY A 1 92 ? -11.643 -22.966 -13.723 1.00 61.09 92 GLY A C 1
ATOM 692 O O . GLY A 1 92 ? -11.020 -22.174 -14.429 1.00 61.09 92 GLY A O 1
ATOM 693 N N . LYS A 1 93 ? -12.690 -22.579 -12.983 1.00 64.38 93 LYS A N 1
ATOM 694 C CA . LYS A 1 93 ? -13.271 -21.232 -13.029 1.00 64.38 93 LYS A CA 1
ATOM 695 C C . LYS A 1 93 ? -12.369 -20.206 -12.336 1.00 64.38 93 LYS A C 1
ATOM 697 O O . LYS A 1 93 ? -12.091 -19.159 -12.913 1.00 64.38 93 LYS A O 1
ATOM 702 N N . TRP A 1 94 ? -11.836 -20.519 -11.150 1.00 48.56 94 TRP A N 1
ATOM 703 C CA . TRP A 1 94 ? -10.908 -19.606 -10.465 1.00 48.56 94 TRP A CA 1
ATOM 704 C C . TRP A 1 94 ? -9.539 -19.538 -11.151 1.00 48.56 94 TRP A C 1
ATOM 706 O O . TRP A 1 94 ? -8.988 -18.445 -11.274 1.00 48.56 94 TRP A O 1
ATOM 716 N N . VAL A 1 95 ? -9.023 -20.661 -11.670 1.00 65.44 95 VAL A N 1
ATOM 717 C CA . VAL A 1 95 ? -7.756 -20.685 -12.427 1.00 65.44 95 VAL A CA 1
ATOM 718 C C . VAL A 1 95 ? -7.872 -19.872 -13.720 1.00 65.44 95 VAL A C 1
ATOM 720 O O . VAL A 1 95 ? -7.000 -19.053 -14.006 1.00 65.44 95 VAL A O 1
ATOM 723 N N . GLY A 1 96 ? -8.972 -20.017 -14.468 1.00 66.00 96 GLY A N 1
ATOM 724 C CA . GLY A 1 96 ? -9.222 -19.228 -15.679 1.00 66.00 96 GLY A CA 1
ATOM 725 C C . GLY A 1 96 ? -9.262 -17.722 -15.407 1.00 66.00 96 GLY A C 1
ATOM 726 O O . GLY A 1 96 ? -8.698 -16.935 -16.166 1.00 66.00 96 GLY A O 1
ATOM 727 N N . TYR A 1 97 ? -9.851 -17.306 -14.284 1.00 73.00 97 TYR A N 1
ATOM 728 C CA . TYR A 1 97 ? -9.891 -15.894 -13.904 1.00 73.00 97 TYR A CA 1
ATOM 729 C C . TYR A 1 97 ? -8.516 -15.364 -13.480 1.00 73.00 97 TYR A C 1
ATOM 731 O O . TYR A 1 97 ? -8.176 -14.225 -13.801 1.00 73.00 97 TYR A O 1
ATOM 739 N N . GLN A 1 98 ? -7.700 -16.187 -12.813 1.00 56.03 98 GLN A N 1
ATOM 740 C CA . GLN A 1 98 ? -6.322 -15.824 -12.476 1.00 56.03 98 GLN A CA 1
ATOM 741 C C . GLN A 1 98 ? -5.419 -15.718 -13.707 1.00 56.03 98 GLN A C 1
ATOM 743 O O . GLN A 1 98 ? -4.558 -14.844 -13.728 1.00 56.03 98 GLN A O 1
ATOM 748 N N . LEU A 1 99 ? -5.635 -16.525 -14.751 1.00 60.62 99 LEU A N 1
ATOM 749 C CA . LEU A 1 99 ? -4.898 -16.407 -16.015 1.00 60.62 99 LEU A CA 1
ATOM 750 C C . LEU A 1 99 ? -5.192 -15.078 -16.722 1.00 60.62 99 LEU A C 1
ATOM 752 O O . LEU A 1 99 ? -4.259 -14.368 -17.092 1.00 60.62 99 LEU A O 1
ATOM 756 N N . VAL A 1 100 ? -6.470 -14.695 -16.825 1.00 63.03 100 VAL A N 1
ATOM 757 C CA . VAL A 1 100 ? -6.877 -13.393 -17.392 1.00 63.03 100 VAL A CA 1
ATOM 758 C C . VAL A 1 100 ? -6.290 -12.236 -16.572 1.00 63.03 100 VAL A C 1
ATOM 760 O O . VAL A 1 100 ? -5.755 -11.279 -17.131 1.00 63.03 100 VAL A O 1
ATOM 763 N N . GLY A 1 101 ? -6.313 -12.343 -15.240 1.00 56.22 101 GLY A N 1
ATOM 764 C CA . GLY A 1 101 ? -5.679 -11.365 -14.349 1.00 56.22 101 GLY A CA 1
ATOM 765 C C . GLY A 1 101 ? -4.167 -11.292 -14.512 1.00 56.22 101 GLY A C 1
ATOM 766 O O . GLY A 1 101 ? -3.609 -10.198 -14.569 1.00 56.22 101 GLY A O 1
ATOM 767 N N . GLY A 1 102 ? -3.512 -12.444 -14.641 1.00 47.94 102 GLY A N 1
ATOM 768 C CA . GLY A 1 102 ? -2.073 -12.564 -14.848 1.00 47.94 102 GLY A CA 1
ATOM 769 C C . GLY A 1 102 ? -1.612 -11.865 -16.124 1.00 47.94 102 GLY A C 1
ATOM 770 O O . GLY A 1 102 ? -0.602 -11.165 -16.097 1.00 47.94 102 GLY A O 1
ATOM 771 N N . THR A 1 103 ? -2.382 -11.955 -17.212 1.00 58.62 103 THR A N 1
ATOM 772 C CA . THR A 1 103 ? -2.086 -11.230 -18.458 1.00 58.62 103 THR A CA 1
ATOM 773 C C . THR A 1 103 ? -2.181 -9.715 -18.271 1.00 58.62 103 THR A C 1
ATOM 775 O O . THR A 1 103 ? -1.277 -8.986 -18.676 1.00 58.62 103 THR A O 1
ATOM 778 N N . GLY A 1 104 ? -3.230 -9.226 -17.605 1.00 57.53 104 GLY A N 1
ATOM 779 C CA . GLY A 1 104 ? -3.397 -7.794 -17.340 1.00 57.53 104 GLY A CA 1
ATOM 780 C C . GLY A 1 104 ? -2.312 -7.228 -16.416 1.00 57.53 104 GLY A C 1
ATOM 781 O O . GLY A 1 104 ? -1.745 -6.169 -16.690 1.00 57.53 104 GLY A O 1
ATOM 782 N N . VAL A 1 105 ? -1.964 -7.963 -15.356 1.00 57.00 105 VAL A N 1
ATOM 783 C CA . VAL A 1 105 ? -0.863 -7.612 -14.443 1.00 57.00 105 VAL A CA 1
ATOM 784 C C . VAL A 1 105 ? 0.486 -7.650 -15.165 1.00 57.00 105 VAL A C 1
ATOM 786 O O . VAL A 1 105 ? 1.306 -6.759 -14.951 1.00 57.00 105 VAL A O 1
ATOM 789 N N . GLY A 1 106 ? 0.700 -8.620 -16.059 1.00 51.31 106 GLY A N 1
ATOM 790 C CA . GLY A 1 106 ? 1.897 -8.705 -16.895 1.00 51.31 106 GLY A CA 1
ATOM 791 C C . GLY A 1 106 ? 2.091 -7.458 -17.756 1.00 51.31 106 GLY A C 1
ATOM 792 O O . GLY A 1 106 ? 3.158 -6.852 -17.717 1.00 51.31 106 GLY A O 1
ATOM 793 N N . ILE A 1 107 ? 1.039 -7.003 -18.445 1.00 58.69 107 ILE A N 1
ATOM 794 C CA . ILE A 1 107 ? 1.095 -5.798 -19.291 1.00 58.69 107 ILE A CA 1
ATOM 795 C C . ILE A 1 107 ? 1.334 -4.535 -18.442 1.00 58.69 107 ILE A C 1
ATOM 797 O O . ILE A 1 107 ? 2.141 -3.685 -18.825 1.00 58.69 107 ILE A O 1
ATOM 801 N N . LEU A 1 108 ? 0.701 -4.422 -17.264 1.00 61.22 108 LEU A N 1
ATOM 802 C CA . LEU A 1 108 ? 0.962 -3.320 -16.323 1.00 61.22 108 LEU A CA 1
ATOM 803 C C . LEU A 1 108 ? 2.428 -3.272 -15.876 1.00 61.22 108 LEU A C 1
ATOM 805 O O . LEU A 1 108 ? 3.016 -2.192 -15.801 1.00 61.22 108 LEU A O 1
ATOM 809 N N . PHE A 1 109 ? 3.017 -4.429 -15.569 1.00 57.72 109 PHE A N 1
ATOM 810 C CA . PHE A 1 109 ? 4.414 -4.515 -15.146 1.00 57.72 109 PHE A CA 1
ATOM 811 C C . PHE A 1 109 ? 5.394 -4.216 -16.282 1.00 57.72 109 PHE A C 1
ATOM 813 O O . PHE A 1 109 ? 6.484 -3.722 -16.006 1.00 57.72 109 PHE A O 1
ATOM 820 N N . SER A 1 110 ? 5.021 -4.456 -17.541 1.00 54.59 110 SER A N 1
ATOM 821 C CA . SER A 1 110 ? 5.881 -4.173 -18.695 1.00 54.59 110 SER A CA 1
ATOM 822 C C . SER A 1 110 ? 5.975 -2.682 -19.041 1.00 54.59 110 SER A C 1
ATOM 824 O O . SER A 1 110 ? 7.012 -2.247 -19.533 1.00 54.59 110 SER A O 1
ATOM 826 N N . SER A 1 111 ? 4.947 -1.874 -18.756 1.00 62.53 111 SER A N 1
ATOM 827 C CA . SER A 1 111 ? 4.906 -0.457 -19.164 1.00 62.53 111 SER A CA 1
ATOM 828 C C . SER A 1 111 ? 6.111 0.391 -18.699 1.00 62.53 111 SER A C 1
ATOM 830 O O . SER A 1 111 ? 6.681 1.091 -19.534 1.00 62.53 111 SER A O 1
ATOM 832 N N . PRO A 1 112 ? 6.559 0.341 -17.426 1.00 64.50 112 PRO A N 1
ATOM 833 C CA . PRO A 1 112 ? 7.753 1.075 -16.983 1.00 64.50 112 PRO A CA 1
ATOM 834 C C . PRO A 1 112 ? 9.078 0.398 -17.373 1.00 64.50 112 PRO A C 1
ATOM 836 O O . PRO A 1 112 ? 10.141 1.001 -17.241 1.00 64.50 112 PRO A O 1
ATOM 839 N N . VAL A 1 113 ? 9.036 -0.848 -17.849 1.00 64.19 113 VAL A N 1
ATOM 840 C CA . VAL A 1 113 ? 10.228 -1.633 -18.193 1.00 64.19 113 VAL A CA 1
ATOM 841 C C . VAL A 1 113 ? 10.743 -1.266 -19.586 1.00 64.19 113 VAL A C 1
ATOM 843 O O . VAL A 1 113 ? 11.952 -1.287 -19.802 1.00 64.19 113 VAL A O 1
ATOM 846 N N . PHE A 1 114 ? 9.870 -0.856 -20.514 1.00 63.25 114 PHE A N 1
ATOM 847 C CA . PHE A 1 114 ? 10.289 -0.477 -21.870 1.00 63.25 114 PHE A CA 1
ATOM 848 C C . PHE A 1 114 ? 11.290 0.691 -21.900 1.00 63.25 114 PHE A C 1
ATOM 850 O O . PHE A 1 114 ? 12.335 0.525 -22.527 1.00 63.25 114 PHE A O 1
ATOM 857 N N . PRO A 1 115 ? 11.078 1.823 -21.194 1.00 61.66 115 PRO A N 1
ATOM 858 C CA . PRO A 1 115 ? 12.068 2.903 -21.156 1.00 61.66 115 PRO A CA 1
ATOM 859 C C . PRO A 1 115 ? 13.377 2.505 -20.461 1.00 61.66 115 PRO A C 1
ATOM 861 O O . PRO A 1 115 ? 14.437 2.999 -20.831 1.00 61.66 115 PRO A O 1
ATOM 864 N N . LEU A 1 116 ? 13.320 1.600 -19.473 1.00 65.81 116 LEU A N 1
ATOM 865 C CA . LEU A 1 116 ? 14.506 1.095 -18.774 1.00 65.81 116 LEU A CA 1
ATOM 866 C C . LEU A 1 116 ? 15.360 0.191 -19.673 1.00 65.81 116 LEU A C 1
ATOM 868 O O . LEU A 1 116 ? 16.587 0.238 -19.601 1.00 65.81 116 LEU A O 1
ATOM 872 N N . LEU A 1 117 ? 14.719 -0.654 -20.483 1.00 64.44 117 LEU A N 1
ATOM 873 C CA . LEU A 1 117 ? 15.406 -1.611 -21.349 1.00 64.44 117 LEU A CA 1
ATOM 874 C C . LEU A 1 117 ? 15.804 -1.020 -22.708 1.00 64.44 117 LEU A C 1
ATOM 876 O O . LEU A 1 117 ? 16.749 -1.522 -23.305 1.00 64.44 117 LEU A O 1
ATOM 880 N N . ALA A 1 118 ? 15.135 0.038 -23.180 1.00 63.06 118 ALA A N 1
ATOM 881 C CA . ALA A 1 118 ? 15.389 0.657 -24.485 1.00 63.06 118 ALA A CA 1
ATOM 882 C C . ALA A 1 118 ? 16.859 1.061 -24.750 1.00 63.06 118 ALA A C 1
ATOM 884 O O . ALA A 1 118 ? 17.328 0.807 -25.858 1.00 63.06 118 ALA A O 1
ATOM 885 N N . PRO A 1 119 ? 17.614 1.641 -23.793 1.00 60.88 119 PRO A N 1
ATOM 886 C CA . PRO A 1 119 ? 19.017 2.000 -24.017 1.00 60.88 119 PRO A CA 1
ATOM 887 C C . PRO A 1 119 ? 20.009 0.862 -23.713 1.00 60.88 119 PRO A C 1
ATOM 889 O O . PRO A 1 119 ? 21.214 1.044 -23.868 1.00 60.88 119 PRO A O 1
ATOM 892 N N . LEU A 1 120 ? 19.557 -0.308 -23.237 1.00 64.12 120 LEU A N 1
ATOM 893 C CA . LEU A 1 120 ? 20.455 -1.362 -22.757 1.00 64.12 120 LEU A CA 1
ATOM 894 C C . LEU A 1 120 ? 20.685 -2.465 -23.802 1.00 64.12 120 LEU A C 1
ATOM 896 O O . LEU A 1 120 ? 19.728 -2.987 -24.374 1.00 64.12 120 LEU A O 1
ATOM 900 N N . PRO A 1 121 ? 21.937 -2.930 -23.987 1.00 62.47 121 PRO A N 1
ATOM 901 C CA . PRO A 1 121 ? 22.202 -4.102 -24.811 1.00 62.47 121 PRO A CA 1
ATOM 902 C C . PRO A 1 121 ? 21.526 -5.347 -24.213 1.00 62.47 121 PRO A C 1
ATOM 904 O O . PRO A 1 121 ? 21.498 -5.533 -22.992 1.00 62.47 121 PRO A O 1
ATOM 907 N N . SER A 1 122 ? 21.026 -6.238 -25.075 1.00 58.56 122 SER A N 1
ATOM 908 C CA . SER A 1 122 ? 20.258 -7.438 -24.690 1.00 58.56 122 SER A CA 1
ATOM 909 C C . SER A 1 122 ? 20.993 -8.365 -23.711 1.00 58.56 122 SER A C 1
ATOM 911 O O . SER A 1 122 ? 20.358 -9.053 -22.915 1.00 58.56 122 SER A O 1
ATOM 913 N N . THR A 1 123 ? 22.327 -8.327 -23.690 1.00 68.62 123 THR A N 1
ATOM 914 C CA . THR A 1 123 ? 23.180 -9.052 -22.732 1.00 68.62 123 THR A CA 1
ATOM 915 C C . THR A 1 123 ? 23.078 -8.540 -21.291 1.00 68.62 123 THR A C 1
ATOM 917 O O . THR A 1 123 ? 23.398 -9.281 -20.366 1.00 68.62 123 THR A O 1
ATOM 920 N N . ARG A 1 124 ? 22.632 -7.294 -21.072 1.00 66.50 124 ARG A N 1
ATOM 921 C CA . ARG A 1 124 ? 22.481 -6.661 -19.744 1.00 66.50 124 ARG A CA 1
ATOM 922 C C . ARG A 1 124 ? 21.023 -6.418 -19.342 1.00 66.50 124 ARG A C 1
ATOM 924 O O . ARG A 1 124 ? 20.762 -6.098 -18.182 1.00 66.50 124 ARG A O 1
ATOM 931 N N . ALA A 1 125 ? 20.081 -6.610 -20.267 1.00 66.38 125 ALA A N 1
ATOM 932 C CA . ALA A 1 125 ? 18.651 -6.412 -20.041 1.00 66.38 125 ALA A CA 1
ATOM 933 C C . ALA A 1 125 ? 18.105 -7.266 -18.879 1.00 66.38 125 AL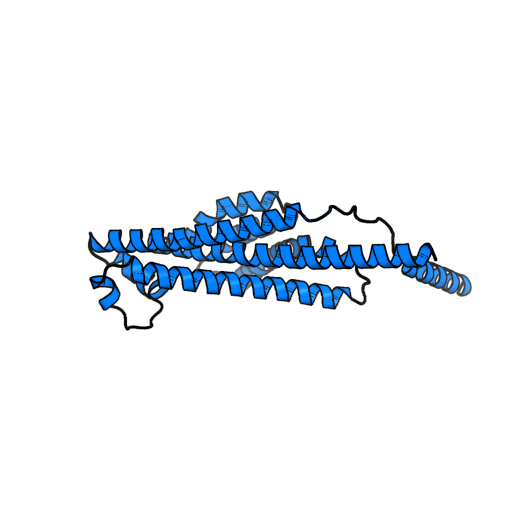A A C 1
ATOM 935 O O . ALA A 1 125 ? 17.359 -6.761 -18.042 1.00 66.38 125 ALA A O 1
ATOM 936 N N . GLY A 1 126 ? 18.536 -8.531 -18.769 1.00 71.62 126 GLY A N 1
ATOM 937 C CA . GLY A 1 126 ? 18.114 -9.427 -17.685 1.00 71.62 126 GLY A CA 1
ATOM 938 C C . GLY A 1 126 ? 18.520 -8.925 -16.294 1.00 71.62 126 GLY A C 1
ATOM 939 O O . GLY A 1 126 ? 17.690 -8.855 -15.388 1.00 71.62 126 GLY A O 1
ATOM 940 N N . SER A 1 127 ? 19.776 -8.502 -16.127 1.00 75.06 127 SER A N 1
ATOM 941 C CA . SER A 1 127 ? 20.271 -7.955 -14.855 1.00 75.06 127 SER A CA 1
ATOM 942 C C . SER A 1 127 ? 19.611 -6.620 -14.498 1.00 75.06 127 SER A C 1
ATOM 944 O O . SER A 1 127 ? 19.291 -6.388 -13.334 1.00 75.06 127 SER A O 1
ATOM 946 N N . ALA A 1 128 ? 19.365 -5.754 -15.486 1.00 70.62 128 ALA A N 1
ATOM 947 C CA . ALA A 1 128 ? 18.676 -4.483 -15.268 1.00 70.62 128 ALA A CA 1
ATOM 948 C C . ALA A 1 128 ? 17.213 -4.676 -14.843 1.00 70.62 128 ALA A C 1
ATOM 950 O O . ALA A 1 128 ? 16.745 -4.010 -13.918 1.00 70.62 128 ALA A O 1
ATOM 951 N N . PHE A 1 129 ? 16.508 -5.631 -15.454 1.00 75.88 129 PHE A N 1
ATOM 952 C CA . PHE A 1 129 ? 15.148 -5.991 -15.060 1.00 75.88 129 PHE A CA 1
ATOM 953 C C . PHE A 1 129 ? 15.081 -6.588 -13.645 1.00 75.88 129 PHE A C 1
ATOM 955 O O . PHE A 1 129 ? 14.182 -6.250 -12.867 1.00 75.88 129 PHE A O 1
ATOM 962 N N . ALA A 1 130 ? 16.046 -7.441 -13.286 1.00 78.62 130 ALA A N 1
ATOM 963 C CA . ALA A 1 130 ? 16.147 -7.999 -11.940 1.00 78.62 130 ALA A CA 1
ATOM 964 C C . ALA A 1 130 ? 16.370 -6.899 -10.891 1.00 78.62 130 ALA A C 1
ATOM 966 O O . ALA A 1 130 ? 15.682 -6.881 -9.869 1.00 78.62 130 ALA A O 1
ATOM 967 N N . LEU A 1 131 ? 17.266 -5.945 -11.168 1.00 82.00 131 LEU A N 1
ATOM 968 C CA . LEU A 1 131 ? 17.510 -4.800 -10.291 1.00 82.00 131 LEU A CA 1
ATOM 969 C C . LEU A 1 131 ? 16.252 -3.939 -10.126 1.00 82.00 131 LEU A C 1
ATOM 971 O O . LEU A 1 131 ? 15.881 -3.617 -9.003 1.00 82.00 131 LEU A O 1
ATOM 975 N N . PHE A 1 132 ? 15.557 -3.627 -11.220 1.00 79.81 132 PHE A N 1
ATOM 976 C CA . PHE A 1 132 ? 14.289 -2.896 -11.180 1.00 79.81 132 PHE A CA 1
ATOM 977 C C . PHE A 1 132 ? 13.233 -3.591 -10.315 1.00 79.81 132 PHE A C 1
ATOM 979 O O . PHE A 1 132 ? 12.640 -2.967 -9.430 1.00 79.81 132 PHE A O 1
ATOM 986 N N . SER A 1 133 ? 13.028 -4.890 -10.535 1.00 80.94 133 SER A N 1
ATOM 987 C CA . SER A 1 133 ? 12.056 -5.684 -9.781 1.00 80.94 133 SER A CA 1
ATOM 988 C C . SER A 1 133 ? 12.412 -5.747 -8.294 1.00 80.94 133 SER A C 1
ATOM 990 O O . SER A 1 133 ? 11.539 -5.553 -7.445 1.00 80.94 133 SER A O 1
ATOM 992 N N . PHE A 1 134 ? 13.696 -5.941 -7.973 1.00 85.88 134 PHE A N 1
ATOM 993 C CA . PHE A 1 134 ? 14.199 -5.910 -6.602 1.00 85.88 134 PHE A CA 1
ATOM 994 C C . PHE A 1 134 ? 13.970 -4.546 -5.946 1.00 85.88 134 PHE A C 1
ATOM 996 O O . PHE A 1 134 ? 13.378 -4.483 -4.870 1.00 85.88 134 PHE A O 1
ATOM 1003 N N . THR A 1 135 ? 14.373 -3.450 -6.598 1.00 85.31 135 THR A N 1
ATOM 1004 C CA . THR A 1 135 ? 14.203 -2.087 -6.076 1.00 85.31 135 THR A CA 1
ATOM 1005 C C . THR A 1 135 ? 12.737 -1.783 -5.796 1.00 85.31 135 THR A C 1
ATOM 1007 O O . THR A 1 135 ? 12.421 -1.237 -4.740 1.00 85.31 135 THR A O 1
ATOM 1010 N N . ARG A 1 136 ? 11.832 -2.178 -6.698 1.00 83.12 136 ARG A N 1
ATOM 1011 C CA . ARG A 1 136 ? 10.389 -2.005 -6.512 1.00 83.12 136 ARG A CA 1
ATOM 1012 C C . ARG A 1 136 ? 9.875 -2.780 -5.297 1.00 83.12 136 ARG A C 1
ATOM 1014 O O . ARG A 1 136 ? 9.218 -2.185 -4.446 1.00 83.12 136 ARG A O 1
ATOM 1021 N N . ALA A 1 137 ? 10.176 -4.075 -5.200 1.00 86.88 137 ALA A N 1
ATOM 1022 C CA . ALA A 1 137 ? 9.710 -4.915 -4.094 1.00 86.88 137 ALA A CA 1
ATOM 1023 C C . ALA A 1 137 ? 10.282 -4.459 -2.740 1.00 86.88 137 ALA A C 1
ATOM 1025 O O . ALA A 1 137 ? 9.568 -4.391 -1.735 1.00 86.88 137 ALA A O 1
ATOM 1026 N N . PHE A 1 138 ? 11.561 -4.083 -2.723 1.00 88.31 138 PHE A N 1
ATOM 1027 C CA . PHE A 1 138 ? 12.233 -3.545 -1.546 1.00 88.31 138 PHE A CA 1
ATOM 1028 C C . PHE A 1 138 ? 11.585 -2.234 -1.085 1.00 88.31 138 PHE A C 1
ATOM 1030 O O . PHE A 1 138 ? 11.179 -2.113 0.069 1.00 88.31 138 PHE A O 1
ATOM 1037 N N . ALA A 1 139 ? 11.398 -1.286 -2.004 1.00 88.69 139 ALA A N 1
ATOM 1038 C CA . ALA A 1 139 ? 10.756 -0.006 -1.734 1.00 88.69 139 ALA A CA 1
ATOM 1039 C C . ALA A 1 139 ? 9.329 -0.157 -1.182 1.00 88.69 139 ALA A C 1
ATOM 1041 O O . ALA A 1 139 ? 8.963 0.506 -0.211 1.00 88.69 139 ALA A O 1
ATOM 1042 N N . GLN A 1 140 ? 8.538 -1.061 -1.762 1.00 88.81 140 GLN A N 1
ATOM 1043 C CA . GLN A 1 140 ? 7.199 -1.386 -1.269 1.00 88.81 140 GLN A CA 1
ATOM 1044 C C . GLN A 1 140 ? 7.241 -1.921 0.168 1.00 88.81 140 GLN A C 1
ATOM 1046 O O . GLN A 1 140 ? 6.489 -1.457 1.026 1.00 88.81 140 GLN A O 1
ATOM 1051 N N . THR A 1 141 ? 8.165 -2.841 0.452 1.00 90.75 141 THR A N 1
ATOM 1052 C CA . THR A 1 141 ? 8.356 -3.395 1.800 1.00 90.75 141 THR A CA 1
ATOM 1053 C C . THR A 1 141 ? 8.720 -2.298 2.800 1.00 90.75 141 THR A C 1
ATOM 1055 O O . THR A 1 141 ? 8.104 -2.204 3.861 1.00 90.75 141 THR A O 1
ATOM 1058 N N . CYS A 1 142 ? 9.653 -1.407 2.450 1.00 91.88 142 CYS A N 1
ATOM 1059 C CA . CYS A 1 142 ? 9.998 -0.254 3.282 1.00 91.88 142 CYS A CA 1
ATOM 1060 C C . CYS A 1 142 ? 8.784 0.649 3.546 1.00 91.88 142 CYS A C 1
ATOM 1062 O O . CYS A 1 142 ? 8.565 1.049 4.689 1.00 91.88 142 CYS A O 1
ATOM 1064 N N . GLY A 1 143 ? 7.977 0.935 2.520 1.00 89.88 143 GLY A N 1
ATOM 1065 C CA . GLY A 1 143 ? 6.769 1.751 2.649 1.00 89.88 143 GLY A CA 1
ATOM 1066 C C . GLY A 1 143 ? 5.765 1.179 3.654 1.00 89.88 143 GLY A C 1
ATOM 1067 O O . GLY A 1 143 ? 5.260 1.916 4.508 1.00 89.88 143 GLY A O 1
ATOM 1068 N N . ILE A 1 144 ? 5.502 -0.133 3.593 1.00 91.44 144 ILE A N 1
ATOM 1069 C CA . ILE A 1 144 ? 4.599 -0.814 4.538 1.00 91.44 144 ILE A CA 1
ATOM 1070 C C . ILE A 1 144 ? 5.179 -0.759 5.953 1.00 91.44 144 ILE A C 1
ATOM 1072 O O . ILE A 1 144 ? 4.490 -0.334 6.876 1.00 91.44 144 ILE A O 1
ATOM 1076 N N . THR A 1 145 ? 6.454 -1.113 6.127 1.00 92.06 145 THR A N 1
ATOM 1077 C CA . THR A 1 145 ? 7.103 -1.140 7.447 1.00 92.06 145 THR A CA 1
ATOM 1078 C C . THR A 1 145 ? 7.114 0.235 8.123 1.00 92.06 145 THR A C 1
ATOM 1080 O O . THR A 1 145 ? 6.794 0.352 9.311 1.00 92.06 145 THR A O 1
ATOM 1083 N N . VAL A 1 146 ? 7.433 1.299 7.376 1.00 92.38 146 VAL A N 1
ATOM 1084 C CA . VAL A 1 146 ? 7.408 2.682 7.887 1.00 92.38 146 VAL A CA 1
ATOM 1085 C C . VAL A 1 146 ? 5.992 3.072 8.307 1.00 92.38 146 VAL A C 1
ATOM 1087 O O . VAL A 1 146 ? 5.783 3.565 9.415 1.00 92.38 146 VAL A O 1
ATOM 1090 N N . SER A 1 147 ? 5.005 2.800 7.458 1.00 91.50 147 SER A N 1
ATOM 1091 C CA . SER A 1 147 ? 3.606 3.139 7.726 1.00 91.50 147 SER A CA 1
ATOM 1092 C C . SER A 1 147 ? 3.030 2.361 8.914 1.00 91.50 147 SER A C 1
ATOM 1094 O O . SER A 1 147 ? 2.312 2.937 9.729 1.00 91.50 147 SER A O 1
ATO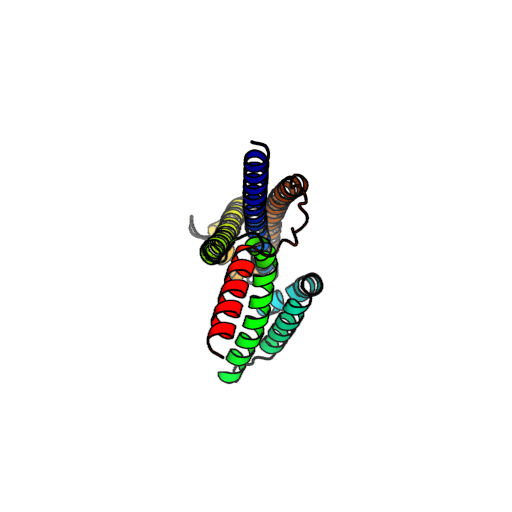M 1096 N N . GLY A 1 148 ? 3.401 1.089 9.080 1.00 90.06 148 GLY A N 1
ATOM 1097 C CA . GLY A 1 148 ? 3.006 0.267 10.227 1.00 90.06 148 GLY A CA 1
ATOM 1098 C C . GLY A 1 148 ? 3.595 0.792 11.531 1.00 90.06 148 GLY A C 1
ATOM 1099 O O . GLY A 1 148 ? 2.890 0.913 12.532 1.00 90.06 148 GLY A O 1
ATOM 1100 N N . THR A 1 149 ? 4.856 1.224 11.490 1.00 91.31 149 THR A N 1
ATOM 1101 C CA . THR A 1 149 ? 5.516 1.869 12.632 1.00 91.31 149 THR A CA 1
ATOM 1102 C C . THR A 1 149 ? 4.823 3.182 13.009 1.00 91.31 149 THR A C 1
ATOM 1104 O O . THR A 1 149 ? 4.578 3.437 14.191 1.00 91.31 149 THR A O 1
ATOM 1107 N N . ILE A 1 150 ? 4.457 4.006 12.020 1.00 91.38 150 ILE A N 1
ATOM 1108 C CA . ILE A 1 150 ? 3.703 5.253 12.236 1.00 91.38 150 ILE A CA 1
ATOM 1109 C C . ILE A 1 150 ? 2.335 4.953 12.850 1.00 91.38 150 ILE A C 1
ATOM 1111 O O . ILE A 1 150 ? 1.974 5.573 13.853 1.00 91.38 150 ILE A O 1
ATOM 1115 N N . LEU A 1 151 ? 1.602 3.983 12.296 1.00 89.75 151 LEU A N 1
ATOM 1116 C CA . LEU A 1 151 ? 0.289 3.571 12.790 1.00 89.75 151 LEU A CA 1
ATOM 1117 C C . LEU A 1 151 ? 0.368 3.139 14.254 1.00 89.75 151 LEU A C 1
ATOM 1119 O O . LEU A 1 151 ? -0.346 3.678 15.095 1.00 89.75 151 LEU A O 1
ATOM 1123 N N . GLN A 1 152 ? 1.279 2.222 14.572 1.00 88.75 152 GLN A N 1
ATOM 1124 C CA . GLN A 1 152 ? 1.451 1.683 15.918 1.00 88.75 152 GLN A CA 1
ATOM 1125 C C . GLN A 1 152 ? 1.855 2.774 16.922 1.00 88.75 152 GLN A C 1
ATOM 1127 O O . GLN A 1 152 ? 1.313 2.839 18.027 1.00 88.75 152 GLN A O 1
ATOM 1132 N N . ASN A 1 153 ? 2.780 3.663 16.550 1.00 90.12 153 ASN A N 1
ATOM 1133 C CA . ASN A 1 153 ? 3.211 4.762 17.417 1.00 90.12 153 ASN A CA 1
ATOM 1134 C C . ASN A 1 153 ? 2.120 5.816 17.621 1.00 90.12 153 ASN A C 1
ATOM 1136 O O . ASN A 1 153 ? 2.016 6.390 18.705 1.00 90.12 153 ASN A O 1
ATOM 1140 N N . SER A 1 154 ? 1.310 6.074 16.597 1.00 89.38 154 SER A N 1
ATOM 1141 C CA . SER A 1 154 ? 0.203 7.021 16.672 1.00 89.38 154 SER A CA 1
ATOM 1142 C C . SER A 1 154 ? -0.965 6.453 17.488 1.00 89.38 154 SER A C 1
ATOM 1144 O O . SER A 1 154 ? -1.497 7.140 18.359 1.00 89.38 154 SER A O 1
ATOM 1146 N N . LEU A 1 155 ? -1.295 5.170 17.318 1.00 88.19 155 LEU A N 1
ATOM 1147 C CA . LEU A 1 155 ? -2.337 4.496 18.099 1.00 88.19 155 LEU A CA 1
ATOM 1148 C C . LEU A 1 155 ? -2.003 4.452 19.592 1.00 88.19 155 LEU A C 1
ATOM 1150 O O . LEU A 1 155 ? -2.881 4.696 20.412 1.00 88.19 155 LEU A O 1
ATOM 1154 N N . LYS A 1 156 ? -0.735 4.234 19.964 1.00 85.88 156 LYS A N 1
ATOM 1155 C CA . LYS A 1 156 ? -0.293 4.315 21.369 1.00 85.88 156 LYS A CA 1
ATOM 1156 C C . LYS A 1 156 ? -0.560 5.679 22.018 1.00 85.88 156 LYS A C 1
ATOM 1158 O O . LYS A 1 156 ? -0.698 5.739 23.233 1.00 85.88 156 LYS A O 1
ATOM 1163 N N . LYS A 1 157 ? -0.600 6.758 21.228 1.00 86.69 157 LYS A N 1
ATOM 1164 C CA . LYS A 1 157 ? -0.861 8.125 21.710 1.00 86.69 157 LYS A CA 1
ATOM 1165 C C . LYS A 1 157 ? -2.349 8.470 21.718 1.00 86.69 157 LYS A C 1
ATOM 1167 O O . LYS A 1 157 ? -2.791 9.186 22.606 1.00 86.69 157 LYS A O 1
ATOM 1172 N N . ASN A 1 158 ? -3.096 7.981 20.727 1.00 87.38 158 ASN A N 1
ATOM 1173 C CA . ASN A 1 158 ? -4.480 8.394 20.491 1.00 87.38 158 ASN A CA 1
ATOM 1174 C C . ASN A 1 158 ? -5.524 7.438 21.088 1.00 87.38 158 ASN A C 1
ATOM 1176 O O . ASN A 1 158 ? -6.677 7.834 21.246 1.00 87.38 158 ASN A O 1
ATOM 1180 N N . LEU A 1 159 ? -5.171 6.180 21.382 1.00 87.00 159 LEU A N 1
ATOM 1181 C CA . LEU A 1 159 ? -6.128 5.217 21.927 1.00 87.00 159 LEU A CA 1
ATOM 1182 C C . LEU A 1 159 ? -6.430 5.482 23.412 1.00 87.00 159 LEU A C 1
ATOM 1184 O O . LEU A 1 159 ? -5.515 5.767 24.186 1.00 87.00 159 LEU A O 1
ATOM 1188 N N . PRO A 1 160 ? -7.690 5.296 23.852 1.00 84.44 160 PRO A N 1
ATOM 1189 C CA . PRO A 1 160 ? -8.052 5.397 25.262 1.00 84.44 160 PRO A CA 1
ATOM 1190 C C . PRO A 1 160 ? -7.288 4.378 26.116 1.00 84.44 160 PRO A C 1
ATOM 1192 O O . PRO A 1 160 ? -7.268 3.187 25.793 1.00 84.44 160 PRO A O 1
ATOM 1195 N N . ALA A 1 161 ? -6.732 4.811 27.253 1.00 82.19 161 ALA A N 1
ATOM 1196 C CA . ALA A 1 161 ? -5.969 3.944 28.159 1.00 82.19 161 ALA A CA 1
ATOM 1197 C C . ALA A 1 161 ? -6.759 2.694 28.601 1.00 82.19 161 ALA A C 1
ATOM 1199 O O . ALA A 1 161 ? -6.203 1.601 28.672 1.00 82.19 161 ALA A O 1
ATOM 1200 N N . ALA A 1 162 ? -8.076 2.835 28.801 1.00 78.38 162 ALA A N 1
ATOM 1201 C CA . ALA A 1 162 ? -8.982 1.734 29.139 1.00 78.38 162 ALA A CA 1
ATOM 1202 C C . ALA A 1 162 ? -9.087 0.657 28.041 1.00 78.38 162 ALA A C 1
ATOM 1204 O O . ALA A 1 162 ? -9.354 -0.507 28.334 1.00 78.38 162 ALA A O 1
ATOM 1205 N N . PHE A 1 163 ? -8.882 1.029 26.775 1.00 81.38 163 PHE A N 1
ATOM 1206 C CA . PHE A 1 163 ? -8.847 0.089 25.656 1.00 81.38 163 PHE A CA 1
ATOM 1207 C C . PHE A 1 163 ? -7.456 -0.528 25.493 1.00 81.38 163 PHE A C 1
ATOM 1209 O O . PHE A 1 163 ? -7.345 -1.734 25.292 1.00 81.38 163 PHE A O 1
ATOM 1216 N N . VAL A 1 164 ? -6.397 0.272 25.654 1.00 80.31 164 VAL A N 1
ATOM 1217 C CA . VAL A 1 164 ? -5.003 -0.200 25.583 1.00 80.31 164 VAL A CA 1
ATOM 1218 C C . VAL A 1 164 ? -4.710 -1.244 26.663 1.00 80.31 164 VAL A C 1
ATOM 1220 O O . VAL A 1 164 ? -4.047 -2.234 26.375 1.00 80.31 164 VAL A O 1
ATOM 1223 N N . ALA A 1 165 ? -5.271 -1.086 27.866 1.00 79.31 165 ALA A N 1
ATOM 1224 C CA . ALA A 1 165 ? -5.118 -2.038 28.968 1.00 79.31 165 ALA A CA 1
ATOM 1225 C C . ALA A 1 165 ? -5.657 -3.453 28.665 1.00 79.31 165 ALA A C 1
ATOM 1227 O O . ALA A 1 165 ? -5.302 -4.398 29.366 1.00 79.31 165 ALA A O 1
ATOM 1228 N N . LYS A 1 166 ? -6.494 -3.623 27.628 1.00 78.00 166 LYS A N 1
ATOM 1229 C CA . LYS A 1 166 ? -6.991 -4.940 27.192 1.00 78.00 166 LYS A CA 1
ATOM 1230 C C . LYS A 1 166 ? -5.971 -5.731 26.367 1.00 78.00 166 LYS A C 1
ATOM 1232 O O . LYS A 1 166 ? -6.186 -6.918 26.136 1.00 78.00 166 LYS A O 1
ATOM 1237 N N . PHE A 1 167 ? -4.888 -5.098 25.917 1.00 78.44 167 PHE A N 1
ATOM 1238 C CA . PHE A 1 167 ? -3.854 -5.726 25.097 1.00 78.44 167 PHE A CA 1
ATOM 1239 C C . PHE A 1 167 ? -2.545 -5.833 25.879 1.00 78.44 167 PHE A C 1
ATOM 1241 O O . PHE A 1 167 ? -2.146 -4.906 26.583 1.00 78.44 167 PHE A O 1
ATOM 1248 N N . SER A 1 168 ? -1.846 -6.962 25.742 1.00 71.75 168 SER A N 1
ATOM 1249 C CA . SER A 1 168 ? -0.535 -7.140 26.367 1.00 71.75 168 SER A CA 1
ATOM 1250 C C . SER A 1 168 ? 0.484 -6.125 25.819 1.00 71.75 168 SER A C 1
ATOM 1252 O O . SER A 1 168 ? 0.493 -5.848 24.612 1.00 71.75 168 SER A O 1
ATOM 1254 N N . PRO A 1 169 ? 1.371 -5.578 26.672 1.00 64.88 169 PRO A N 1
ATOM 1255 C CA . PRO A 1 169 ? 2.405 -4.649 26.232 1.00 64.88 169 PRO A CA 1
ATOM 1256 C C . PRO A 1 169 ? 3.315 -5.319 25.193 1.00 64.88 169 PRO A C 1
ATOM 1258 O O . PRO A 1 169 ? 3.886 -6.375 25.445 1.00 64.88 169 PRO A O 1
ATOM 1261 N N . GLY A 1 170 ? 3.431 -4.702 24.013 1.00 61.31 170 GLY A N 1
ATOM 1262 C CA . GLY A 1 170 ? 4.242 -5.204 22.895 1.00 61.31 170 GLY A CA 1
ATOM 1263 C C . GLY A 1 170 ? 3.455 -5.779 21.713 1.00 61.31 170 GLY A C 1
ATOM 1264 O O . GLY A 1 170 ? 4.057 -6.023 20.673 1.00 61.31 170 GLY A O 1
ATOM 1265 N N . PHE A 1 171 ? 2.131 -5.941 21.815 1.00 64.25 171 PHE A N 1
ATOM 1266 C CA . PHE A 1 171 ? 1.313 -6.432 20.698 1.00 64.25 171 PHE A CA 1
ATOM 1267 C C . PHE A 1 171 ? 1.057 -5.350 19.629 1.00 64.25 171 PHE A C 1
ATOM 1269 O O . PHE A 1 171 ? 0.970 -4.158 19.947 1.00 64.25 171 PHE A O 1
ATOM 1276 N N . GLU A 1 172 ? 0.896 -5.741 18.358 1.00 70.75 172 GLU A N 1
ATOM 1277 C CA . GLU A 1 172 ? 0.403 -4.837 17.307 1.00 70.75 172 GLU A CA 1
ATOM 1278 C C . GLU A 1 172 ? -1.085 -4.539 17.527 1.00 70.75 172 GLU A C 1
ATOM 1280 O O . GLU A 1 172 ? -1.978 -5.271 17.095 1.00 70.75 172 GLU A O 1
ATOM 1285 N N . ILE A 1 173 ? -1.351 -3.438 18.233 1.00 73.12 173 ILE A N 1
ATOM 1286 C CA . ILE A 1 173 ? -2.692 -3.023 18.658 1.00 73.12 173 ILE A CA 1
ATOM 1287 C C . ILE A 1 173 ? -3.571 -2.755 17.431 1.00 73.12 173 ILE A C 1
ATOM 1289 O O . ILE A 1 173 ? -4.772 -3.014 17.467 1.00 73.12 173 ILE A O 1
ATOM 1293 N N . ALA A 1 174 ? -2.964 -2.293 16.332 1.00 72.69 174 ALA A N 1
ATOM 1294 C CA . ALA A 1 174 ? -3.648 -1.997 15.079 1.00 72.69 174 ALA A CA 1
ATOM 1295 C C . ALA A 1 174 ? -4.496 -3.176 14.575 1.00 72.69 174 ALA A C 1
ATOM 1297 O O . ALA A 1 174 ? -5.702 -3.026 14.411 1.00 72.69 174 ALA A O 1
ATOM 1298 N N . TYR A 1 175 ? -3.902 -4.355 14.375 1.00 75.06 175 TYR A N 1
ATOM 1299 C CA . TYR A 1 175 ? -4.620 -5.494 13.789 1.00 75.06 175 TYR A CA 1
ATOM 1300 C C . TYR A 1 175 ? -5.456 -6.265 14.809 1.00 75.06 175 TYR A C 1
ATOM 1302 O O . TYR A 1 175 ? -6.507 -6.795 14.458 1.00 75.06 175 TYR A O 1
ATOM 1310 N N . ALA A 1 176 ? -5.037 -6.282 16.077 1.00 78.44 176 ALA A N 1
ATOM 1311 C CA . ALA A 1 176 ? -5.787 -6.933 17.151 1.00 78.44 176 ALA A CA 1
ATOM 1312 C C . ALA A 1 176 ? -7.103 -6.217 17.473 1.00 78.44 176 ALA A C 1
ATOM 1314 O O . ALA A 1 176 ? -8.089 -6.851 17.846 1.00 78.44 176 ALA A O 1
ATOM 1315 N N . ALA A 1 177 ? -7.122 -4.889 17.345 1.00 78.12 177 ALA A N 1
ATOM 1316 C CA . ALA A 1 177 ? -8.293 -4.093 17.669 1.00 78.12 177 ALA A CA 1
ATOM 1317 C C . ALA A 1 177 ? -9.386 -4.197 16.598 1.00 78.12 177 ALA A C 1
ATOM 1319 O O . ALA A 1 177 ? -10.558 -4.229 16.963 1.00 78.12 177 ALA A O 1
ATOM 1320 N N . ILE A 1 178 ? -9.031 -4.283 15.307 1.00 82.94 178 ILE A N 1
ATOM 1321 C CA . ILE A 1 178 ? -9.981 -4.203 14.179 1.00 82.94 178 ILE A CA 1
ATOM 1322 C C . ILE A 1 178 ? -11.195 -5.141 14.329 1.00 82.94 178 ILE A C 1
ATOM 1324 O O . ILE A 1 178 ? -12.319 -4.641 14.230 1.00 82.94 178 ILE A O 1
ATOM 1328 N N . PRO A 1 179 ? -11.037 -6.446 14.634 1.00 82.94 179 PRO A N 1
ATOM 1329 C CA . PRO A 1 179 ? -12.181 -7.349 14.797 1.00 82.94 179 PRO A CA 1
ATOM 1330 C C . PRO A 1 179 ? -13.064 -7.005 16.005 1.00 82.94 179 PRO A C 1
ATOM 1332 O O . PRO A 1 179 ? -14.257 -7.295 16.011 1.00 82.94 179 PRO A O 1
ATOM 1335 N N . VAL A 1 180 ? -12.486 -6.379 17.033 1.00 83.75 180 VAL A N 1
ATOM 1336 C CA . VAL A 1 180 ? -13.149 -6.099 18.315 1.00 83.75 180 VAL A CA 1
ATOM 1337 C C . VAL A 1 180 ? -13.893 -4.760 18.289 1.00 83.75 180 VAL A C 1
ATOM 1339 O O . VAL A 1 180 ? -14.850 -4.585 19.041 1.00 83.75 180 VAL A O 1
ATOM 1342 N N . ILE A 1 181 ? -13.514 -3.827 17.400 1.00 83.81 181 ILE A N 1
ATOM 1343 C CA . ILE A 1 181 ? -14.091 -2.468 17.315 1.00 83.81 181 ILE A CA 1
ATOM 1344 C C . ILE A 1 181 ? -15.624 -2.492 17.236 1.00 83.81 181 ILE A C 1
ATOM 1346 O O . ILE A 1 181 ? -16.284 -1.654 17.847 1.00 83.81 181 ILE A O 1
ATOM 1350 N N . HIS A 1 182 ? -16.210 -3.441 16.504 1.00 80.50 182 HIS A N 1
ATOM 1351 C CA . HIS A 1 182 ? -17.660 -3.489 16.274 1.00 80.50 182 HIS A CA 1
ATOM 1352 C C . HIS A 1 182 ? -18.452 -3.836 17.533 1.00 80.50 182 HIS A C 1
ATOM 1354 O O . HIS A 1 182 ? -19.570 -3.352 17.697 1.00 80.50 182 HIS A O 1
ATOM 1360 N N . GLY A 1 183 ? -17.860 -4.637 18.421 1.00 81.44 183 GLY A N 1
ATOM 1361 C CA . GLY A 1 183 ? -18.475 -5.078 19.671 1.00 81.44 183 GLY A CA 1
ATOM 1362 C C . GLY A 1 183 ? -18.324 -4.091 20.831 1.00 81.44 183 GLY A C 1
ATOM 1363 O O . GLY A 1 183 ? -18.823 -4.364 21.916 1.00 81.44 183 GLY A O 1
ATOM 1364 N N . LEU A 1 184 ? -17.635 -2.959 20.645 1.00 85.69 184 LEU A N 1
ATOM 1365 C CA . LEU A 1 184 ? -17.434 -1.971 21.711 1.00 85.69 184 LEU A CA 1
ATOM 1366 C C . LEU A 1 184 ? -18.697 -1.148 21.960 1.00 85.69 184 LEU A C 1
ATOM 1368 O O . LEU A 1 184 ? -19.323 -0.678 21.017 1.00 85.69 184 LEU A O 1
ATOM 1372 N N . GLU A 1 185 ? -19.045 -0.881 23.213 1.00 87.56 185 GLU A N 1
ATOM 1373 C CA . GLU A 1 185 ? -20.120 0.062 23.541 1.00 87.56 185 GLU A CA 1
ATOM 1374 C C . GLU A 1 185 ? -19.729 1.512 23.198 1.00 87.56 185 GLU A C 1
ATOM 1376 O O . GLU A 1 185 ? -18.547 1.880 23.162 1.00 87.56 185 GLU A O 1
ATOM 1381 N N . GLN A 1 186 ? -20.725 2.353 22.908 1.00 86.25 186 GLN A N 1
ATOM 1382 C CA . GLN A 1 186 ? -20.509 3.801 22.846 1.00 86.25 186 GLN A CA 1
ATOM 1383 C C . GLN A 1 186 ? -20.307 4.340 24.271 1.00 86.25 186 GLN A C 1
ATOM 1385 O O . GLN A 1 186 ? -20.943 3.832 25.192 1.00 86.25 186 GLN A O 1
ATOM 1390 N N . PRO A 1 187 ? -19.433 5.340 24.495 1.00 87.00 187 PRO A N 1
ATOM 1391 C CA . PRO A 1 187 ? -18.697 6.163 23.521 1.00 87.00 187 PRO A CA 1
ATOM 1392 C C . PRO A 1 187 ? -17.334 5.589 23.091 1.00 87.00 187 PRO A C 1
ATOM 1394 O O . PRO A 1 187 ? -16.661 6.159 22.230 1.00 87.00 187 PRO A O 1
ATOM 1397 N N . LEU A 1 188 ? -16.904 4.467 23.676 1.00 86.06 188 LEU A N 1
ATOM 1398 C CA . LEU A 1 188 ? -15.563 3.914 23.468 1.00 86.06 188 LEU A CA 1
ATOM 1399 C C . LEU A 1 188 ? -15.316 3.525 22.003 1.00 86.06 188 LEU A C 1
ATOM 1401 O O . LEU A 1 188 ? -14.227 3.750 21.478 1.00 86.06 188 LEU A O 1
ATOM 1405 N N . ARG A 1 189 ? -16.343 3.004 21.322 1.00 85.50 189 ARG A N 1
ATOM 1406 C CA . ARG A 1 189 ? -16.298 2.688 19.885 1.00 85.50 189 ARG A CA 1
ATOM 1407 C C . ARG A 1 189 ? -15.875 3.881 19.027 1.00 85.50 189 ARG A C 1
ATOM 1409 O O . ARG A 1 189 ? -15.016 3.736 18.158 1.00 85.50 189 ARG A O 1
ATOM 1416 N N . ASP A 1 190 ? -16.464 5.047 19.273 1.00 86.69 190 ASP A N 1
ATOM 1417 C CA . ASP A 1 190 ? -16.224 6.243 18.462 1.00 86.69 190 ASP A CA 1
ATOM 1418 C C . ASP A 1 190 ? -14.860 6.856 18.773 1.00 86.69 190 ASP A C 1
ATOM 1420 O O . ASP A 1 190 ? -14.153 7.272 17.858 1.00 86.69 190 ASP A O 1
ATOM 1424 N N . GLN A 1 191 ? -14.428 6.802 20.036 1.00 87.19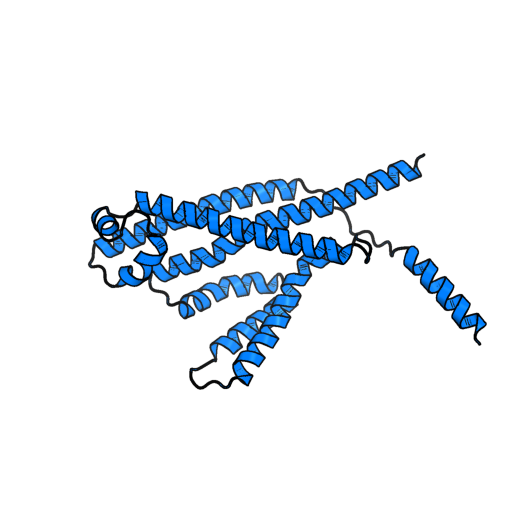 191 GLN A N 1
ATOM 1425 C CA . GLN A 1 191 ? -13.075 7.201 20.432 1.00 87.19 191 GLN A CA 1
ATOM 1426 C C . GLN A 1 191 ? -12.004 6.333 19.759 1.00 87.19 191 GLN 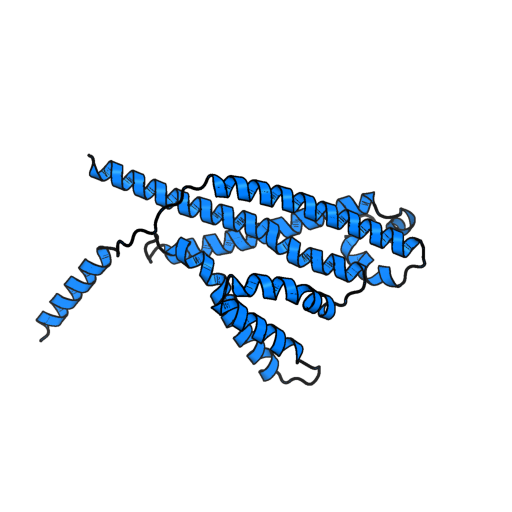A C 1
ATOM 1428 O O . GLN A 1 191 ? -11.019 6.857 19.240 1.00 87.19 191 GLN A O 1
ATOM 1433 N N . VAL A 1 192 ? -12.206 5.011 19.709 1.00 87.81 192 VAL A N 1
ATOM 1434 C CA . VAL A 1 192 ? -11.278 4.096 19.028 1.00 87.81 192 VAL A CA 1
ATOM 1435 C C . VAL A 1 192 ? -11.272 4.354 17.518 1.00 87.81 192 VAL A C 1
ATOM 1437 O O . VAL A 1 192 ? -10.200 4.483 16.932 1.00 87.81 192 VAL A O 1
ATOM 1440 N N . ARG A 1 193 ? -12.437 4.513 16.877 1.00 87.12 193 ARG A N 1
ATOM 1441 C CA . ARG A 1 193 ? -12.518 4.857 15.443 1.00 87.12 193 ARG A CA 1
ATOM 1442 C C . ARG A 1 193 ? -11.838 6.187 15.119 1.00 87.12 193 ARG A C 1
ATOM 1444 O O . ARG A 1 193 ? -11.104 6.263 14.135 1.00 87.12 193 ARG A O 1
ATOM 1451 N N . ALA A 1 194 ? -12.039 7.208 15.950 1.00 87.31 194 ALA A N 1
ATOM 1452 C CA . ALA A 1 194 ? -11.385 8.504 15.801 1.00 87.31 194 ALA A CA 1
ATOM 1453 C C . ALA A 1 194 ? -9.860 8.385 15.945 1.00 87.31 194 ALA A C 1
ATOM 1455 O O . ALA A 1 194 ? -9.125 8.938 15.128 1.00 87.31 194 ALA A O 1
ATOM 1456 N N . ALA A 1 195 ? -9.379 7.605 16.918 1.00 88.06 195 ALA A N 1
ATOM 1457 C CA . ALA A 1 195 ? -7.954 7.337 17.089 1.00 88.06 195 ALA A CA 1
ATOM 1458 C C . ALA A 1 195 ? -7.345 6.658 15.850 1.00 88.06 195 ALA A C 1
ATOM 1460 O O . ALA A 1 195 ? -6.308 7.105 15.363 1.00 88.06 195 ALA A O 1
ATOM 1461 N N . PHE A 1 196 ? -8.012 5.643 15.288 1.00 87.81 196 PHE A N 1
ATOM 1462 C CA . PHE A 1 196 ? -7.587 4.999 14.040 1.00 87.81 196 PHE A CA 1
ATOM 1463 C C . PHE A 1 196 ? -7.578 5.968 12.853 1.00 87.81 196 PHE A C 1
ATOM 1465 O O . PHE A 1 196 ? -6.610 5.986 12.093 1.00 87.81 196 PHE A O 1
ATOM 1472 N N . ALA A 1 197 ? -8.609 6.804 12.711 1.00 85.88 197 ALA A N 1
ATOM 1473 C CA . ALA A 1 197 ? -8.675 7.802 11.647 1.00 85.88 197 ALA A CA 1
ATOM 1474 C C . ALA A 1 197 ? -7.522 8.817 11.738 1.00 85.88 197 ALA A C 1
ATOM 1476 O O . ALA A 1 197 ? -6.855 9.074 10.736 1.00 85.88 197 ALA A O 1
ATOM 1477 N N . LEU A 1 198 ? -7.229 9.335 12.937 1.00 86.12 198 LEU A N 1
ATOM 1478 C CA . LEU A 1 198 ? -6.101 10.243 13.180 1.00 86.12 198 LEU A CA 1
ATOM 1479 C C . LEU A 1 198 ? -4.749 9.568 12.922 1.00 86.12 198 LEU A C 1
ATOM 1481 O O . LEU A 1 198 ? -3.838 10.174 12.357 1.00 86.12 198 LEU A O 1
ATOM 1485 N N . SER A 1 199 ? -4.605 8.302 13.308 1.00 87.88 199 SER A N 1
ATOM 1486 C CA . SER A 1 199 ? -3.362 7.566 13.091 1.00 87.88 199 SER A CA 1
ATOM 1487 C C . SER A 1 199 ? -3.111 7.240 11.624 1.00 87.88 199 SER A C 1
ATOM 1489 O O . SER A 1 199 ? -1.975 7.348 11.167 1.00 87.88 199 SER A O 1
ATOM 1491 N N . ILE A 1 200 ? -4.158 6.925 10.867 1.00 86.94 200 ILE A N 1
ATOM 1492 C CA . ILE A 1 200 ? -4.072 6.720 9.419 1.00 86.94 200 ILE A CA 1
ATOM 1493 C C . ILE A 1 200 ? -3.841 8.056 8.690 1.00 86.94 200 ILE A C 1
ATOM 1495 O O . ILE A 1 200 ? -3.064 8.102 7.738 1.00 86.94 200 ILE A O 1
ATOM 1499 N N . LEU A 1 201 ? -4.394 9.169 9.185 1.00 84.31 201 LEU A N 1
ATOM 1500 C CA . LEU A 1 201 ? -4.082 10.510 8.675 1.00 84.31 201 LEU A CA 1
ATOM 1501 C C . LEU A 1 201 ? -2.585 10.844 8.764 1.00 84.31 201 LEU A C 1
ATOM 1503 O O . LEU A 1 201 ? -2.028 11.402 7.820 1.00 84.31 201 LEU A O 1
ATOM 1507 N N . ALA A 1 202 ? -1.913 10.452 9.848 1.00 87.44 202 ALA A N 1
ATOM 1508 C CA . ALA A 1 202 ? -0.467 10.642 9.983 1.00 87.44 202 ALA A CA 1
ATOM 1509 C C . ALA A 1 202 ? 0.338 9.862 8.921 1.00 87.44 202 ALA A C 1
ATOM 1511 O O . ALA A 1 202 ? 1.363 10.350 8.434 1.00 87.44 202 ALA A O 1
ATOM 1512 N N . ILE A 1 203 ? -0.139 8.677 8.516 1.00 88.06 203 ILE A N 1
ATOM 1513 C CA . ILE A 1 203 ? 0.441 7.923 7.394 1.00 88.06 203 ILE A CA 1
ATOM 1514 C C . ILE A 1 203 ? 0.275 8.730 6.106 1.00 88.06 203 ILE A C 1
ATOM 1516 O O . ILE A 1 203 ? 1.260 8.949 5.402 1.00 88.06 203 ILE A O 1
ATOM 1520 N N . TRP A 1 204 ? -0.934 9.236 5.833 1.00 84.56 204 TRP A N 1
ATOM 1521 C CA . TRP A 1 204 ? -1.211 10.038 4.637 1.00 84.56 204 TRP A CA 1
ATOM 1522 C C . TRP A 1 204 ? -0.307 11.260 4.532 1.00 84.56 204 TRP A C 1
ATOM 1524 O O . TRP A 1 204 ? 0.310 11.476 3.492 1.00 84.56 204 TRP A O 1
ATOM 1534 N N . GLN A 1 205 ? -0.162 12.019 5.616 1.00 82.69 205 GLN A N 1
ATOM 1535 C CA . GLN A 1 205 ? 0.712 13.192 5.647 1.00 82.69 205 GLN A CA 1
ATOM 1536 C C . GLN A 1 205 ? 2.178 12.829 5.382 1.00 82.69 205 GLN A C 1
ATOM 1538 O O . GLN A 1 205 ? 2.857 13.518 4.621 1.00 82.69 205 GLN A O 1
ATOM 1543 N N . THR A 1 206 ? 2.653 11.716 5.944 1.00 87.50 206 THR A N 1
ATOM 1544 C CA . THR A 1 206 ? 4.022 11.241 5.705 1.00 87.50 206 THR A CA 1
ATOM 1545 C C . THR A 1 206 ? 4.221 10.830 4.244 1.00 87.50 206 THR A C 1
ATOM 1547 O O . THR A 1 206 ? 5.216 11.209 3.626 1.00 87.50 206 THR A O 1
ATOM 1550 N N . MET A 1 207 ? 3.261 10.105 3.660 1.00 82.81 207 MET A N 1
ATOM 1551 C CA . MET A 1 207 ? 3.323 9.691 2.255 1.00 82.81 207 MET A CA 1
ATOM 1552 C C . MET A 1 207 ? 3.256 10.888 1.300 1.00 82.81 207 MET A C 1
ATOM 1554 O O . MET A 1 207 ? 3.984 10.897 0.311 1.00 82.81 207 MET A O 1
ATOM 1558 N N . ILE A 1 208 ? 2.460 11.919 1.611 1.00 77.81 208 ILE A N 1
ATOM 1559 C CA . ILE A 1 208 ? 2.428 13.182 0.853 1.00 77.81 208 ILE A CA 1
ATOM 1560 C C . ILE A 1 208 ? 3.800 13.864 0.887 1.00 77.81 208 ILE A C 1
ATOM 1562 O O . ILE A 1 208 ? 4.276 14.314 -0.152 1.00 77.81 208 ILE A O 1
ATOM 1566 N N . GLY A 1 209 ? 4.468 13.897 2.045 1.00 80.50 209 GLY A N 1
ATOM 1567 C CA . GLY A 1 209 ? 5.823 14.445 2.162 1.00 80.50 209 GLY A CA 1
ATOM 1568 C C . GLY A 1 209 ? 6.840 13.702 1.288 1.00 80.50 209 GLY A C 1
ATOM 1569 O O . GLY A 1 209 ? 7.591 14.326 0.540 1.00 80.50 209 GLY A O 1
ATOM 1570 N N . ILE A 1 210 ? 6.820 12.366 1.317 1.00 83.06 210 ILE A N 1
ATOM 1571 C CA . ILE A 1 210 ? 7.702 11.526 0.489 1.00 83.06 210 ILE A CA 1
ATOM 1572 C C . ILE A 1 210 ? 7.386 11.697 -1.006 1.00 83.06 210 ILE A C 1
ATOM 1574 O O . ILE A 1 210 ? 8.302 11.816 -1.820 1.00 83.06 210 ILE A O 1
ATOM 1578 N N . ALA A 1 211 ? 6.104 11.753 -1.373 1.00 76.06 211 ALA A N 1
ATOM 1579 C CA . ALA A 1 211 ? 5.671 11.984 -2.748 1.00 76.06 211 ALA A CA 1
ATOM 1580 C C . ALA A 1 211 ? 6.087 13.373 -3.253 1.00 76.06 211 ALA A C 1
ATOM 1582 O O . ALA A 1 211 ? 6.555 13.489 -4.382 1.00 76.06 211 ALA A O 1
ATOM 1583 N N . GLY A 1 212 ? 5.980 14.410 -2.416 1.00 72.38 212 GLY A N 1
ATOM 1584 C CA . GLY A 1 212 ? 6.431 15.764 -2.734 1.00 72.38 212 GLY A CA 1
ATOM 1585 C C . GLY A 1 212 ? 7.938 15.832 -2.983 1.00 72.38 212 GLY A C 1
ATOM 1586 O O . GLY A 1 212 ? 8.369 16.420 -3.972 1.00 72.38 212 GLY A O 1
ATOM 1587 N N . LEU A 1 213 ? 8.741 15.156 -2.155 1.00 78.06 213 LEU A N 1
ATOM 1588 C CA . LEU A 1 213 ? 10.180 15.013 -2.402 1.00 78.06 213 LEU A CA 1
ATOM 1589 C C . LEU A 1 213 ? 10.449 14.278 -3.721 1.00 78.06 213 LEU A C 1
ATOM 1591 O O . LEU A 1 213 ? 11.275 14.726 -4.512 1.00 78.06 213 LEU A O 1
ATOM 1595 N N . GLY A 1 214 ? 9.719 1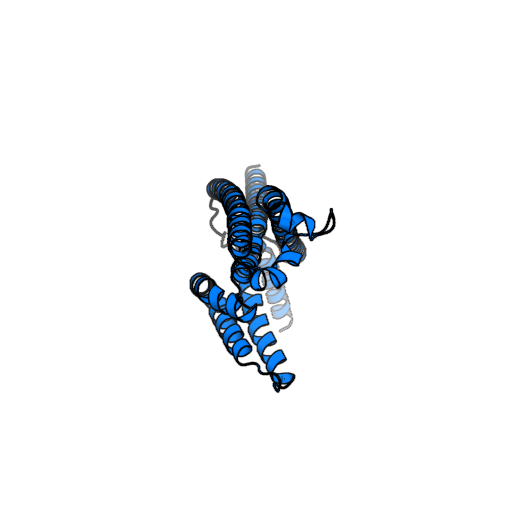3.196 -3.999 1.00 72.12 214 GLY A N 1
ATOM 1596 C CA . GLY A 1 214 ? 9.805 12.483 -5.276 1.00 72.12 214 GLY A CA 1
ATOM 1597 C C . GLY A 1 214 ? 9.468 13.340 -6.484 1.00 72.12 214 GLY A C 1
ATOM 1598 O O . GLY A 1 214 ? 10.165 13.268 -7.493 1.00 72.12 214 GLY A O 1
ATOM 1599 N N . LEU A 1 215 ? 8.444 14.182 -6.370 1.00 71.56 215 LEU A N 1
ATOM 1600 C CA . LEU A 1 215 ? 8.065 15.122 -7.415 1.00 71.56 215 LEU A CA 1
ATOM 1601 C C . LEU A 1 215 ? 9.176 16.148 -7.659 1.00 71.56 215 LEU A C 1
ATOM 1603 O O . LEU A 1 215 ? 9.520 16.392 -8.810 1.00 71.56 215 LEU A O 1
ATOM 1607 N N . LEU A 1 216 ? 9.786 16.693 -6.603 1.00 74.62 216 LEU A N 1
ATOM 1608 C CA . LEU A 1 216 ? 10.933 17.599 -6.732 1.00 74.62 216 LEU A CA 1
ATOM 1609 C C . LEU A 1 216 ? 12.112 16.919 -7.438 1.00 74.62 216 LEU A C 1
ATOM 1611 O O . LEU A 1 216 ? 12.681 17.495 -8.360 1.00 74.62 216 LEU A O 1
ATOM 1615 N N . PHE A 1 217 ? 12.440 15.677 -7.071 1.00 70.94 217 PHE A N 1
ATOM 1616 C CA . PHE A 1 217 ? 13.472 14.905 -7.770 1.00 70.94 217 PHE A CA 1
ATOM 1617 C C . PHE A 1 217 ? 13.111 14.643 -9.234 1.00 70.94 217 PHE A C 1
ATOM 1619 O O . PHE A 1 217 ? 13.983 14.733 -10.093 1.00 70.94 217 PHE A O 1
ATOM 1626 N N . SER A 1 218 ? 11.840 14.365 -9.529 1.00 65.19 218 SER A N 1
ATOM 1627 C CA . SER A 1 218 ? 11.363 14.145 -10.895 1.00 65.19 218 SER A CA 1
ATOM 1628 C C . SER A 1 218 ? 11.403 15.417 -11.742 1.00 65.19 218 SER A C 1
ATOM 1630 O O . SER A 1 218 ? 11.707 15.331 -12.925 1.00 65.19 218 SER A O 1
ATOM 1632 N N . LEU A 1 219 ? 11.123 16.587 -11.164 1.00 66.62 219 LEU A N 1
ATOM 1633 C CA . LEU A 1 219 ? 11.212 17.877 -11.859 1.00 66.62 219 LEU A CA 1
ATOM 1634 C C . LEU A 1 219 ? 12.662 18.278 -12.164 1.00 66.62 219 LEU A C 1
ATOM 1636 O O . LEU A 1 219 ? 12.908 19.031 -13.099 1.00 66.62 219 LEU A O 1
ATOM 1640 N N . LEU A 1 220 ? 13.621 17.769 -11.388 1.00 66.19 220 LEU A N 1
ATOM 1641 C CA . LEU A 1 220 ? 15.052 17.947 -11.634 1.00 66.19 220 LEU A CA 1
ATOM 1642 C C . LEU A 1 220 ? 15.606 16.957 -12.677 1.00 66.19 220 LEU A C 1
ATOM 1644 O O . LEU A 1 220 ? 16.766 17.085 -13.074 1.00 66.19 220 LEU A O 1
ATOM 1648 N N . MET A 1 221 ? 14.813 15.975 -13.126 1.00 60.53 221 MET A N 1
ATOM 1649 C CA . MET A 1 221 ? 15.221 15.064 -14.196 1.00 60.53 221 MET A CA 1
ATOM 1650 C C . MET A 1 221 ? 15.120 15.756 -15.554 1.00 60.53 221 MET A C 1
ATOM 1652 O O . MET A 1 221 ? 14.072 16.266 -15.939 1.00 60.53 221 MET A O 1
ATOM 1656 N N . VAL A 1 222 ? 16.221 15.730 -16.302 1.00 55.59 222 VAL A N 1
ATOM 1657 C CA . VAL A 1 222 ? 16.280 16.248 -17.671 1.00 55.59 222 VAL A CA 1
ATOM 1658 C C . VAL A 1 222 ? 15.599 15.262 -18.617 1.00 55.59 222 VAL A C 1
ATOM 1660 O O . VAL A 1 222 ? 15.934 14.076 -18.635 1.00 55.59 222 VAL A O 1
ATOM 1663 N N . GLU A 1 223 ? 14.654 15.761 -19.411 1.00 52.12 223 GLU A N 1
ATOM 1664 C CA . GLU A 1 223 ? 13.998 15.004 -20.474 1.00 52.12 223 GLU A CA 1
ATOM 1665 C C . GLU A 1 223 ? 15.005 14.720 -21.596 1.00 52.12 223 GLU A C 1
ATOM 1667 O O . GLU A 1 223 ? 15.597 15.636 -22.171 1.00 52.12 223 GLU A O 1
ATOM 1672 N N . VAL A 1 224 ? 15.234 13.440 -21.889 1.00 53.31 224 VAL A N 1
ATOM 1673 C CA . VAL A 1 224 ? 16.116 13.012 -22.979 1.00 53.31 224 VAL A CA 1
ATOM 1674 C C . VAL A 1 224 ? 15.255 12.321 -24.034 1.00 53.31 224 VAL A C 1
ATOM 1676 O O . VAL A 1 224 ? 14.608 11.321 -23.715 1.00 53.31 224 VAL A O 1
ATOM 1679 N N . PRO A 1 225 ? 15.220 12.823 -25.282 1.00 45.00 225 PRO A N 1
ATOM 1680 C CA . PRO A 1 225 ? 14.472 12.179 -26.349 1.00 45.00 225 PRO A CA 1
ATOM 1681 C C . PRO A 1 225 ? 15.030 10.777 -26.606 1.00 45.00 225 PRO A C 1
ATOM 1683 O O . PRO A 1 225 ? 16.244 10.576 -26.669 1.00 45.00 225 PRO A O 1
ATOM 1686 N N . ILE A 1 226 ? 14.128 9.806 -26.760 1.00 46.34 226 ILE A N 1
ATOM 1687 C CA . ILE A 1 226 ? 14.472 8.420 -27.085 1.00 46.34 226 ILE A CA 1
ATOM 1688 C C . ILE A 1 226 ? 15.213 8.426 -28.428 1.00 46.34 226 ILE A C 1
ATOM 1690 O O . ILE A 1 226 ? 14.628 8.716 -29.472 1.00 46.34 226 ILE A O 1
ATOM 1694 N N . GLY A 1 227 ? 16.515 8.137 -28.399 1.00 46.06 227 GLY A N 1
ATOM 1695 C CA . GLY A 1 227 ? 17.327 8.030 -29.604 1.00 46.06 227 GLY A CA 1
ATOM 1696 C C . GLY A 1 227 ? 16.849 6.858 -30.456 1.00 46.06 227 GLY A C 1
ATOM 1697 O O . GLY A 1 227 ? 16.926 5.708 -30.041 1.00 46.06 227 GLY A O 1
ATOM 1698 N N . THR A 1 228 ? 16.388 7.136 -31.673 1.00 41.16 228 THR A N 1
ATOM 1699 C CA . THR A 1 228 ? 15.955 6.152 -32.683 1.00 41.16 228 THR A CA 1
ATOM 1700 C C . THR A 1 228 ? 17.118 5.382 -33.328 1.00 41.16 228 THR A C 1
ATOM 1702 O O . THR A 1 228 ? 16.983 4.821 -34.416 1.00 41.16 228 THR A O 1
ATOM 1705 N N . THR A 1 229 ? 18.293 5.352 -32.698 1.00 40.22 229 THR A N 1
ATOM 1706 C CA . THR A 1 229 ? 19.466 4.665 -33.240 1.00 40.22 229 THR A CA 1
ATOM 1707 C C . THR A 1 229 ? 19.385 3.175 -32.947 1.00 40.22 229 THR A C 1
ATOM 1709 O O . THR A 1 229 ? 19.790 2.711 -31.885 1.00 40.22 229 THR A O 1
ATOM 1712 N N . VAL A 1 230 ? 18.880 2.434 -33.931 1.00 44.44 230 VAL A N 1
ATOM 1713 C CA . VAL A 1 230 ? 18.990 0.976 -34.012 1.00 44.44 230 VAL A CA 1
ATOM 1714 C C . VAL A 1 230 ? 20.472 0.590 -33.927 1.00 44.44 230 VAL A C 1
ATOM 1716 O O . VAL A 1 230 ? 21.316 1.141 -34.640 1.00 44.44 230 VAL A O 1
ATOM 1719 N N . ASP A 1 231 ? 20.793 -0.325 -33.015 1.00 41.91 231 ASP A N 1
ATOM 1720 C CA . ASP A 1 231 ? 22.156 -0.750 -32.698 1.00 41.91 231 ASP A CA 1
ATOM 1721 C C . ASP A 1 231 ? 22.874 -1.281 -33.957 1.00 41.91 231 ASP A C 1
ATOM 1723 O O . ASP A 1 231 ? 22.476 -2.282 -34.559 1.00 41.91 231 ASP A O 1
ATOM 1727 N N . LYS A 1 232 ? 23.961 -0.613 -34.371 1.00 47.22 232 LYS A N 1
ATOM 1728 C CA . LYS A 1 232 ? 24.763 -0.967 -35.564 1.00 47.22 232 LYS A CA 1
ATOM 1729 C C . LYS A 1 232 ? 25.343 -2.386 -35.486 1.00 47.22 232 LYS A C 1
ATOM 1731 O O . LYS A 1 232 ? 25.714 -2.959 -36.509 1.00 47.22 232 LYS A O 1
ATOM 1736 N N . THR A 1 233 ? 25.384 -2.969 -34.289 1.00 46.78 233 THR A N 1
ATOM 1737 C CA . THR A 1 233 ? 25.792 -4.359 -34.053 1.00 46.78 233 THR A CA 1
ATOM 1738 C C . THR A 1 233 ? 24.846 -5.364 -34.729 1.00 46.78 233 THR A C 1
ATOM 1740 O O . THR A 1 233 ? 25.299 -6.417 -35.179 1.00 46.78 233 THR A O 1
ATOM 1743 N N . TYR A 1 234 ? 23.557 -5.029 -34.872 1.00 47.16 234 TYR A N 1
ATOM 1744 C CA . TYR A 1 234 ? 22.589 -5.847 -35.614 1.00 47.16 234 TYR A CA 1
ATOM 1745 C C . TYR A 1 234 ? 22.748 -5.716 -37.132 1.00 47.16 234 TYR A C 1
ATOM 1747 O O . TYR A 1 234 ? 22.679 -6.726 -37.823 1.00 47.16 234 TYR A O 1
ATOM 1755 N N . MET A 1 235 ? 23.074 -4.524 -37.643 1.00 40.72 235 MET A N 1
ATOM 1756 C CA . MET A 1 235 ? 23.346 -4.311 -39.076 1.00 40.72 235 MET A CA 1
ATOM 1757 C C . MET A 1 235 ? 24.520 -5.168 -39.570 1.00 40.72 235 MET A C 1
ATOM 1759 O O . MET A 1 235 ? 24.461 -5.723 -40.661 1.00 40.72 235 MET A O 1
ATOM 1763 N N . LEU A 1 236 ? 25.570 -5.325 -38.753 1.00 48.94 236 LEU A N 1
ATOM 1764 C CA . LEU A 1 236 ? 26.729 -6.161 -39.094 1.00 48.94 236 LEU A CA 1
ATOM 1765 C C . LEU A 1 236 ? 26.420 -7.666 -39.041 1.00 48.94 236 LEU A C 1
ATOM 1767 O O . LEU A 1 236 ? 27.050 -8.442 -39.758 1.00 48.94 236 LEU A O 1
ATOM 1771 N N . LYS A 1 237 ? 25.466 -8.088 -38.201 1.00 49.91 237 LYS A N 1
ATOM 1772 C CA . LYS A 1 237 ? 24.999 -9.481 -38.164 1.00 49.91 237 LYS A CA 1
ATOM 1773 C C . LYS A 1 237 ? 24.047 -9.791 -39.314 1.00 49.91 237 LYS A C 1
ATOM 1775 O O . LYS A 1 237 ? 24.255 -10.799 -39.970 1.00 49.91 237 LYS A O 1
ATOM 1780 N N . GLU A 1 238 ? 23.083 -8.920 -39.616 1.00 50.97 238 GLU A N 1
ATOM 1781 C CA . GLU A 1 238 ? 22.214 -9.081 -40.791 1.00 50.97 238 GLU A CA 1
ATOM 1782 C C . GLU A 1 238 ? 23.002 -9.023 -42.101 1.00 50.97 238 GLU A C 1
ATOM 1784 O O . GLU A 1 238 ? 22.701 -9.782 -43.018 1.00 50.97 238 GLU A O 1
ATOM 1789 N N . SER A 1 239 ? 24.025 -8.163 -42.201 1.00 49.88 239 SER A N 1
ATOM 1790 C CA . SER A 1 239 ? 24.862 -8.113 -43.402 1.00 49.88 239 SER A CA 1
ATOM 1791 C C . SER A 1 239 ? 25.702 -9.376 -43.558 1.00 49.88 239 SER A C 1
ATOM 1793 O O . SER A 1 239 ? 25.845 -9.855 -44.672 1.00 49.88 239 SER A O 1
ATOM 1795 N N . LYS A 1 240 ? 26.248 -9.929 -42.464 1.00 48.88 240 LYS A N 1
ATOM 1796 C CA . LYS A 1 240 ? 26.982 -11.203 -42.516 1.00 48.88 240 LYS A CA 1
ATOM 1797 C C . LYS A 1 240 ? 26.065 -12.371 -42.861 1.00 48.88 240 LYS A C 1
ATOM 1799 O O . LYS A 1 240 ? 26.415 -13.144 -43.738 1.00 48.88 240 LYS A O 1
ATOM 1804 N N . GLN A 1 241 ? 24.885 -12.433 -42.246 1.00 51.62 241 GLN A N 1
ATOM 1805 C CA . GLN A 1 241 ? 23.883 -13.464 -42.508 1.00 51.62 241 GLN A CA 1
ATOM 1806 C C . GLN A 1 241 ? 23.415 -13.426 -43.973 1.00 51.62 241 GLN A C 1
ATOM 1808 O O . GLN A 1 241 ? 23.419 -14.446 -44.642 1.00 51.62 241 GLN A O 1
ATOM 1813 N N . LYS A 1 242 ? 23.109 -12.237 -44.518 1.00 51.12 242 LYS A N 1
ATOM 1814 C CA . LYS A 1 242 ? 22.738 -12.082 -45.937 1.00 51.12 242 LYS A CA 1
ATOM 1815 C C . LYS A 1 242 ? 23.857 -12.439 -46.913 1.00 51.12 242 LYS A C 1
ATOM 1817 O O . LYS A 1 242 ? 23.554 -12.824 -48.035 1.00 51.12 242 LYS A O 1
ATOM 1822 N N . VAL A 1 243 ? 25.119 -12.244 -46.531 1.00 56.78 243 VAL A N 1
ATOM 1823 C CA . VAL A 1 243 ? 26.271 -12.612 -47.368 1.00 56.78 243 VAL A CA 1
ATOM 1824 C C . VAL A 1 243 ? 26.490 -14.125 -47.330 1.00 56.78 243 VAL A C 1
ATOM 1826 O O . VAL A 1 243 ? 26.660 -14.718 -48.387 1.00 56.78 243 VAL A O 1
ATOM 1829 N N . GLU A 1 244 ? 26.388 -14.760 -46.160 1.00 52.00 244 GLU A N 1
ATOM 1830 C CA . GLU A 1 244 ? 26.463 -16.224 -46.031 1.00 52.00 244 GLU A CA 1
ATOM 1831 C C . GLU A 1 244 ? 25.294 -16.929 -46.743 1.00 52.00 244 GLU A C 1
ATOM 1833 O O . GLU A 1 244 ? 25.518 -17.899 -47.458 1.00 52.00 244 GLU A O 1
ATOM 1838 N N . ASP A 1 245 ? 24.064 -16.416 -46.642 1.00 53.56 245 ASP A N 1
ATOM 1839 C CA . ASP A 1 245 ? 22.892 -17.003 -47.313 1.00 53.56 245 ASP A CA 1
ATOM 1840 C C . ASP A 1 245 ? 22.939 -16.839 -48.849 1.00 53.56 245 ASP A C 1
ATOM 1842 O O . ASP A 1 245 ? 22.343 -17.631 -49.579 1.00 53.56 245 ASP A O 1
ATOM 1846 N N . ALA A 1 246 ? 23.655 -15.825 -49.354 1.00 55.78 246 ALA A N 1
ATOM 1847 C CA . ALA A 1 246 ? 23.867 -15.601 -50.786 1.00 55.78 246 ALA A CA 1
ATOM 1848 C C . ALA A 1 246 ? 25.029 -16.425 -51.370 1.00 55.78 246 ALA A C 1
ATOM 1850 O O . ALA A 1 246 ? 25.080 -16.604 -52.582 1.00 55.78 246 ALA A O 1
ATOM 1851 N N . GLU A 1 247 ? 25.949 -16.925 -50.540 1.00 51.47 247 GLU A N 1
ATOM 1852 C CA . GLU A 1 247 ? 27.032 -17.832 -50.958 1.00 51.47 247 GLU A CA 1
ATOM 1853 C C . GLU A 1 247 ? 26.605 -19.314 -50.963 1.00 51.47 247 GLU A C 1
ATOM 1855 O O . GLU A 1 247 ? 27.328 -20.165 -51.481 1.00 51.47 247 GLU A O 1
ATOM 1860 N N . VAL A 1 248 ? 25.431 -19.636 -50.406 1.00 52.16 248 VAL A N 1
ATOM 1861 C CA . VAL A 1 248 ? 24.884 -21.006 -50.309 1.00 52.16 248 VAL A CA 1
ATOM 1862 C C . VAL A 1 248 ? 23.873 -21.329 -51.433 1.00 52.16 248 VAL A C 1
ATOM 1864 O O . VAL A 1 248 ? 23.420 -22.471 -51.546 1.00 52.16 248 VAL A O 1
ATOM 1867 N N . HIS A 1 249 ? 23.564 -20.369 -52.313 1.00 41.53 249 HIS A N 1
ATOM 1868 C CA . HIS A 1 249 ? 22.702 -20.527 -53.495 1.00 41.53 249 HIS A CA 1
ATOM 1869 C C . HIS A 1 249 ? 23.453 -20.258 -54.801 1.00 41.53 249 HIS A C 1
ATOM 1871 O O . HIS A 1 249 ? 23.152 -20.975 -55.784 1.00 41.53 249 HIS A O 1
#

pLDDT: mean 70.81, std 13.84, range [40.22, 92.38]

Organism: NCBI:txid2733690

Radius of gyration: 25.13 Å; chains: 1; bounding box: 60×43×83 Å

Foldseek 3Di:
DVVVVVVVVVVVLLVQVLVLLLVLLLLCLLQVLCVLVLQLLLVLLVPDDNVSSVVVCVVVLVVVCVVLPPLSVLQNVLVVQVVPDDPPDDPCSNVVSVVSNVVSVVSVLCPSLCVNCLVPDPVCSVVSSVSSVVSSVVSNVNNNVVLLVLLQVQLVVQADPVLVVVDDPPDSCSVVCSVVLVVDDPPNSVSSSVSNVVSSVSSVVVSVVSVVVSVVSVVVDDDDPRDPDDDVVVVVVVVVVVVVVVVVD

Sequence (249 aa):
MCWETGRLFYLLLELTIGKCGLLATAIHGITSIPTIYYLSVFQACFGASPIRSAVDSLPGSLITTPFVLPAGVIITLMKHLVSTLREDSSIGKWVGYQLVGGTGVGILFSSPVFPLLAPLPSTRAGSAFALFSFTRAFAQTCGITVSGTILQNSLKKNLPAAFVAKFSPGFEIAYAAIPVIHGLEQPLRDQVRAAFALSILAIWQTMIGIAGLGLLFSLLMVEVPIGTTVDKTYMLKESKQKVEDAEVH

Secondary structure (DSSP, 8-state):
-HHHHHHHHHHHHHHHHHHHHHHHHHHHHHHHHHHHHHHHHHHHHTT--HHHHHHHTHHHHHHHGGGSHHHHHHHHHHHHHHHT--TT--HHHHHHHHHHHHHHHHHHHHTTHHHHHTTS-HHHHHHHHHHHHHHHHHHHHHHHHHHHHHHHHHHHHHS-HHHHTTS-TTS-HHHHHTTTGGGPPTTHHHHHHHHHHHHHHHHHHHHHHHHHHHHHHHHTSPP--------HHHHHHHHHHHHHHHH--

InterPro domains:
  IPR036259 MFS transporter superfamily [SSF103473] (19-227)